Protein AF-A0A4S4K6H3-F1 (afdb_monomer)

pLDDT: mean 76.39, std 16.37, range [32.97, 92.5]

Radius o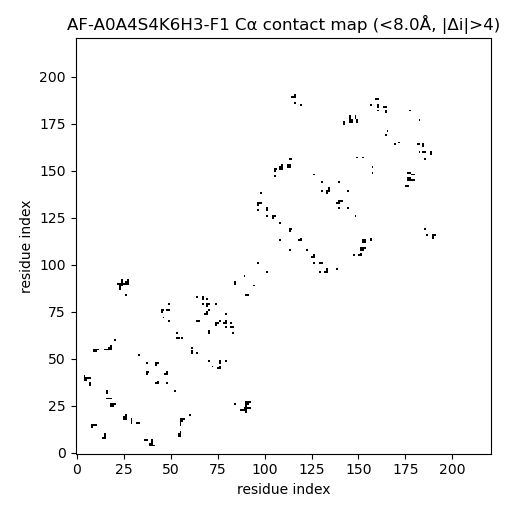f gyration: 32.52 Å; Cα contacts (8 Å, |Δi|>4): 165; chains: 1; bounding box: 94×36×117 Å

Mean predicted aligned error: 15.64 Å

Secondary structure (DSSP, 8-state):
-PPPPPPPPPTTSTTS----TTSTTHHHHHHHHHHHHHHHTT---HHHHHHHHHHHS-HHHHHHHHT-GGGSTT--HHHHHHHHHHH-TTTSS-----HHHHHHHHHHHHHH---SHHHHHHHHHHHHHHHHHHHHTTSS-HHHHHHHHHHS--HHHHHHHHHHHHHH-TT--TTSPPPTTGGGGHHHHHHHTTS----------------PPPPPP----

Structure (mmCIF, N/CA/C/O backbone):
data_AF-A0A4S4K6H3-F1
#
_entry.id   AF-A0A4S4K6H3-F1
#
loop_
_atom_site.group_PDB
_atom_site.id
_atom_site.type_symbol
_atom_site.label_atom_id
_atom_site.label_alt_id
_atom_site.label_comp_id
_atom_site.label_asym_id
_atom_site.label_entity_id
_atom_site.label_seq_id
_atom_site.pdbx_PDB_ins_code
_atom_site.Cartn_x
_atom_site.Cartn_y
_atom_site.Cartn_z
_atom_site.occupancy
_atom_site.B_iso_or_equiv
_atom_site.auth_seq_id
_atom_site.auth_comp_id
_atom_site.auth_asym_id
_atom_site.auth_atom_id
_atom_site.pdbx_PDB_model_num
ATOM 1 N N . MET A 1 1 ? 37.697 -11.130 1.445 1.00 38.50 1 MET A N 1
ATOM 2 C CA . MET A 1 1 ? 37.153 -11.798 0.244 1.00 38.50 1 MET A CA 1
ATOM 3 C C . MET A 1 1 ? 36.005 -10.937 -0.253 1.00 38.50 1 MET A C 1
ATOM 5 O O . MET A 1 1 ? 35.092 -10.697 0.525 1.00 38.50 1 MET A O 1
ATOM 9 N N . ALA A 1 2 ? 36.097 -10.364 -1.455 1.00 44.88 2 ALA A N 1
ATOM 10 C CA . ALA A 1 2 ? 34.994 -9.592 -2.023 1.00 44.88 2 ALA A CA 1
ATOM 11 C C . ALA A 1 2 ? 33.881 -10.574 -2.413 1.00 44.88 2 ALA A C 1
ATOM 13 O O . ALA A 1 2 ? 34.136 -11.493 -3.190 1.00 44.88 2 ALA A O 1
ATOM 14 N N . ASN A 1 3 ? 32.683 -10.426 -1.841 1.00 53.19 3 ASN A N 1
ATOM 15 C CA . ASN A 1 3 ? 31.523 -11.164 -2.335 1.00 53.19 3 ASN A CA 1
ATOM 16 C C . ASN A 1 3 ? 31.289 -10.733 -3.790 1.00 53.19 3 ASN A C 1
ATOM 18 O O . ASN A 1 3 ? 31.225 -9.524 -4.034 1.00 53.19 3 ASN A O 1
ATOM 22 N N . PRO A 1 4 ? 31.186 -11.667 -4.752 1.00 60.06 4 PRO A N 1
ATOM 23 C CA . PRO A 1 4 ? 30.857 -11.306 -6.121 1.00 60.06 4 PRO A CA 1
ATOM 24 C C . PRO A 1 4 ? 29.513 -10.577 -6.119 1.00 60.06 4 PRO A C 1
ATOM 26 O O . PRO A 1 4 ? 28.556 -11.023 -5.480 1.00 60.06 4 PRO A O 1
ATOM 29 N N . THR A 1 5 ? 29.453 -9.431 -6.795 1.00 64.38 5 THR A N 1
ATOM 30 C CA . THR A 1 5 ? 28.199 -8.702 -6.990 1.00 64.38 5 THR A CA 1
ATOM 31 C C . THR A 1 5 ? 27.195 -9.637 -7.661 1.00 64.38 5 THR A C 1
ATOM 33 O O . THR A 1 5 ? 27.518 -10.210 -8.705 1.00 64.38 5 THR A O 1
ATOM 36 N N . PRO A 1 6 ? 26.009 -9.845 -7.070 1.00 76.56 6 PRO A N 1
ATOM 37 C CA . PRO A 1 6 ? 25.009 -10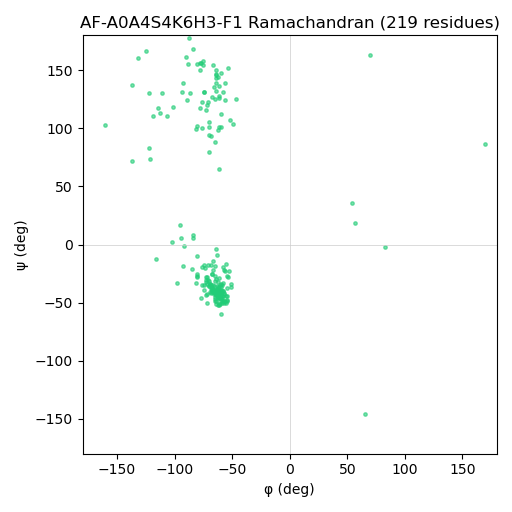.732 -7.644 1.00 76.56 6 PRO A CA 1
ATOM 38 C C . PRO A 1 6 ? 24.536 -10.177 -8.990 1.00 76.56 6 PRO A C 1
ATOM 40 O O . PRO A 1 6 ? 24.326 -8.973 -9.130 1.00 76.56 6 PRO A O 1
ATOM 43 N N . ASN A 1 7 ? 24.358 -11.056 -9.975 1.00 82.81 7 ASN A N 1
ATOM 44 C CA . ASN A 1 7 ? 23.829 -10.688 -11.288 1.00 82.81 7 ASN A CA 1
ATOM 45 C C . ASN A 1 7 ? 22.306 -10.508 -11.234 1.00 82.81 7 ASN A C 1
ATOM 47 O O . ASN A 1 7 ? 21.634 -11.070 -10.364 1.00 82.81 7 ASN A O 1
ATOM 51 N N . MET A 1 8 ? 21.771 -9.728 -12.175 1.00 88.00 8 MET A N 1
ATOM 52 C CA . MET A 1 8 ? 20.324 -9.596 -12.351 1.00 88.00 8 MET A CA 1
ATOM 53 C C . MET A 1 8 ? 19.715 -10.960 -12.700 1.00 88.00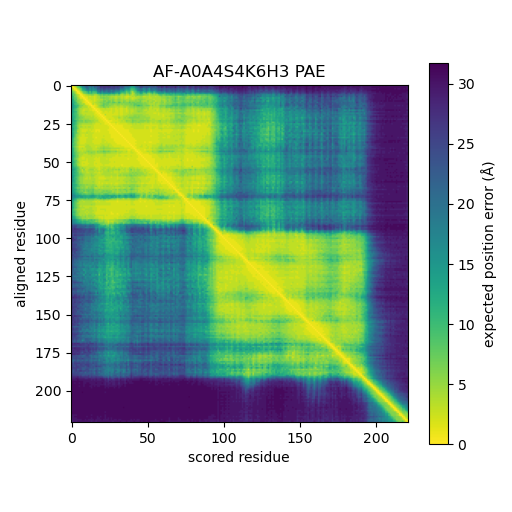 8 MET A C 1
ATOM 55 O O . MET A 1 8 ? 20.301 -11.677 -13.519 1.00 88.00 8 MET A O 1
ATOM 59 N N . PRO A 1 9 ? 18.572 -11.324 -12.096 1.00 86.00 9 PRO A N 1
ATOM 60 C CA . PRO A 1 9 ? 17.902 -12.575 -12.412 1.00 86.00 9 PRO A CA 1
ATOM 61 C C . PRO A 1 9 ? 17.436 -12.576 -13.870 1.00 86.00 9 PRO A C 1
ATOM 63 O O . PRO A 1 9 ? 17.070 -11.535 -14.418 1.00 86.00 9 PRO A O 1
ATOM 66 N N . MET A 1 10 ? 17.459 -13.742 -14.510 1.00 82.81 10 MET A N 1
ATOM 67 C CA . MET A 1 10 ? 16.874 -13.908 -15.841 1.00 82.81 10 MET A CA 1
ATOM 68 C C . MET A 1 10 ? 15.356 -14.086 -15.758 1.00 82.81 10 MET A C 1
ATOM 70 O O . MET A 1 10 ? 14.824 -14.587 -14.767 1.00 82.81 10 MET A O 1
ATOM 74 N N . ARG A 1 11 ? 14.658 -13.740 -16.846 1.00 80.31 11 ARG A N 1
ATOM 75 C CA . ARG A 1 11 ? 13.215 -13.964 -17.001 1.00 80.31 11 ARG A CA 1
ATOM 76 C C . ARG A 1 11 ? 12.835 -15.392 -16.590 1.00 80.31 11 ARG A C 1
ATOM 78 O O . ARG A 1 11 ? 13.345 -16.357 -17.155 1.00 80.31 11 ARG A O 1
ATOM 85 N N . GLY A 1 12 ? 11.886 -15.515 -15.664 1.00 76.31 12 GLY A N 1
ATOM 86 C CA . GLY A 1 12 ? 11.359 -16.804 -15.204 1.00 76.31 12 GLY A CA 1
ATOM 87 C C . GLY A 1 12 ? 12.195 -17.493 -14.122 1.00 76.31 12 GLY A C 1
ATOM 88 O O . GLY A 1 12 ? 11.782 -18.536 -13.614 1.00 76.31 12 GLY A O 1
ATOM 89 N N . GLU A 1 13 ? 13.334 -16.924 -13.720 1.00 84.81 13 GLU A N 1
ATOM 90 C CA . GLU A 1 13 ? 14.025 -17.374 -12.516 1.00 84.81 13 GLU A CA 1
ATOM 91 C C . GLU A 1 13 ? 13.198 -17.061 -11.267 1.00 84.81 13 GLU A C 1
ATOM 93 O O . GLU A 1 13 ? 12.428 -16.105 -11.217 1.00 84.81 13 GLU A O 1
ATOM 98 N N . ARG A 1 14 ? 13.409 -17.841 -10.203 1.00 80.50 14 ARG A N 1
ATOM 99 C CA . ARG A 1 14 ? 12.670 -17.716 -8.936 1.00 80.50 14 ARG A CA 1
ATOM 100 C C . ARG A 1 14 ? 12.691 -16.303 -8.333 1.00 80.50 14 ARG A C 1
ATOM 102 O O . ARG A 1 14 ? 11.779 -15.951 -7.595 1.00 80.50 14 ARG A O 1
ATOM 109 N N . ASN A 1 15 ? 13.739 -15.534 -8.617 1.00 80.56 15 ASN A N 1
ATOM 110 C CA . ASN A 1 15 ? 13.946 -14.195 -8.071 1.00 80.56 15 ASN A CA 1
ATOM 111 C C . ASN A 1 15 ? 13.607 -13.078 -9.072 1.00 80.56 15 ASN A C 1
ATOM 113 O O . ASN A 1 15 ? 13.836 -11.913 -8.752 1.00 80.56 15 ASN A O 1
ATOM 117 N N . ALA A 1 16 ? 13.127 -13.418 -10.272 1.00 85.69 16 ALA A N 1
ATOM 118 C CA . ALA A 1 16 ? 12.707 -12.436 -11.260 1.00 85.69 16 ALA A CA 1
ATOM 119 C C . ALA A 1 16 ? 11.360 -11.821 -10.841 1.00 85.69 16 ALA A C 1
ATOM 121 O O . ALA A 1 16 ? 10.435 -12.566 -10.497 1.00 85.69 16 ALA A O 1
ATOM 122 N N . PRO A 1 17 ? 11.222 -10.486 -10.852 1.00 88.38 17 PRO A N 1
ATOM 123 C CA . PRO A 1 17 ? 9.956 -9.828 -10.564 1.00 88.38 17 PRO A CA 1
ATOM 124 C C . PRO A 1 17 ? 8.889 -10.216 -11.587 1.00 88.38 17 PRO A C 1
ATOM 126 O O . PRO A 1 17 ? 9.171 -10.379 -12.771 1.00 88.38 17 PRO A O 1
ATOM 129 N N . ILE A 1 18 ? 7.644 -10.340 -11.132 1.00 88.00 18 ILE A N 1
ATOM 130 C CA . ILE A 1 18 ? 6.513 -10.716 -11.985 1.00 88.00 18 ILE A CA 1
ATOM 131 C C . ILE A 1 18 ? 5.463 -9.616 -11.915 1.00 88.00 18 ILE A C 1
ATOM 133 O O . ILE A 1 18 ? 5.055 -9.198 -10.828 1.00 88.00 18 ILE A O 1
ATOM 137 N N . PHE A 1 19 ? 5.006 -9.184 -13.086 1.00 89.31 19 PHE A N 1
ATOM 138 C CA . PHE A 1 19 ? 3.879 -8.278 -13.230 1.00 89.31 19 PHE A CA 1
ATOM 139 C C . PHE A 1 19 ? 2.687 -9.003 -13.855 1.00 89.31 19 PHE A C 1
ATOM 141 O O . PHE A 1 19 ? 2.826 -9.651 -14.892 1.00 89.31 19 PHE A O 1
ATOM 148 N N . ASP A 1 20 ? 1.526 -8.863 -13.217 1.00 87.75 20 ASP A N 1
ATOM 149 C CA . ASP A 1 20 ? 0.250 -9.378 -13.701 1.00 87.75 20 ASP A CA 1
ATOM 150 C C . ASP A 1 20 ? -0.614 -8.207 -14.218 1.00 87.75 20 ASP A C 1
ATOM 152 O O . ASP A 1 20 ? -1.056 -7.380 -13.405 1.00 87.75 20 ASP A O 1
ATOM 156 N N . PRO A 1 21 ? -0.849 -8.105 -15.543 1.00 84.94 21 PRO A N 1
ATOM 157 C CA . PRO A 1 21 ? -1.622 -7.014 -16.129 1.00 84.94 21 PRO A CA 1
ATOM 158 C C . PRO A 1 21 ? -3.109 -7.049 -15.745 1.00 84.94 21 PRO A C 1
ATOM 160 O O . PRO A 1 21 ? -3.730 -5.985 -15.687 1.00 84.94 21 PRO A O 1
ATOM 163 N N . ASP A 1 22 ? -3.664 -8.221 -15.411 1.00 85.56 22 ASP A N 1
ATOM 164 C CA . ASP A 1 22 ? -5.058 -8.364 -14.962 1.00 85.56 22 ASP A CA 1
ATOM 165 C C . ASP A 1 22 ? -5.246 -7.860 -13.527 1.00 85.56 22 ASP A C 1
ATOM 167 O O . ASP A 1 22 ? -6.354 -7.534 -13.085 1.00 85.56 22 ASP A O 1
ATOM 171 N N . VAL A 1 23 ? -4.141 -7.722 -12.790 1.00 85.12 23 VAL A N 1
ATOM 172 C CA . VAL A 1 23 ? -4.117 -7.186 -11.433 1.00 85.12 23 VAL A CA 1
ATOM 173 C C . VAL A 1 23 ? -3.193 -5.959 -11.379 1.00 85.12 23 VAL A C 1
ATOM 175 O O . VAL A 1 23 ? -2.127 -6.018 -10.754 1.00 85.12 23 VAL A O 1
ATOM 178 N N . PRO A 1 24 ? -3.611 -4.797 -11.935 1.00 84.12 24 PRO A N 1
ATOM 179 C CA . PRO A 1 24 ? -2.764 -3.611 -12.093 1.00 84.12 24 PRO A CA 1
ATOM 180 C C . PRO A 1 24 ? -2.029 -3.163 -10.826 1.00 84.12 24 PRO A C 1
ATOM 182 O O . PRO A 1 24 ? -0.890 -2.716 -10.900 1.00 84.12 24 PRO A O 1
ATOM 185 N N . ARG A 1 25 ? -2.628 -3.332 -9.636 1.00 81.25 25 ARG A N 1
ATOM 186 C CA . ARG A 1 25 ? -2.006 -2.985 -8.338 1.00 81.25 25 ARG A CA 1
ATOM 187 C C . ARG A 1 25 ? -0.666 -3.693 -8.086 1.00 81.25 25 ARG A C 1
ATOM 189 O O . ARG A 1 25 ? 0.118 -3.241 -7.258 1.00 81.25 25 ARG A O 1
ATOM 196 N N . THR A 1 26 ? -0.416 -4.823 -8.753 1.00 86.06 26 THR A N 1
ATOM 197 C CA . THR A 1 26 ? 0.845 -5.572 -8.638 1.00 86.06 26 THR A CA 1
ATOM 198 C C . THR A 1 26 ? 2.016 -4.847 -9.301 1.00 86.06 26 THR A C 1
ATOM 200 O O . THR A 1 26 ? 3.159 -5.110 -8.936 1.00 86.06 26 THR A O 1
ATOM 203 N N . LEU A 1 27 ? 1.745 -3.876 -10.183 1.00 88.69 27 LEU A N 1
ATOM 204 C CA . LEU A 1 27 ? 2.756 -3.075 -10.873 1.00 88.69 27 LEU A CA 1
ATOM 205 C C . LEU A 1 27 ? 3.654 -2.297 -9.905 1.00 88.69 27 LEU A C 1
ATOM 207 O O . LEU A 1 27 ? 4.851 -2.184 -10.152 1.00 88.69 27 LEU A O 1
ATOM 211 N N . SER A 1 28 ? 3.111 -1.792 -8.788 1.00 84.94 28 SER A N 1
ATOM 212 C CA . SER A 1 28 ? 3.943 -1.130 -7.771 1.00 84.94 28 SER A CA 1
ATOM 213 C C . SER A 1 28 ? 4.966 -2.084 -7.191 1.00 84.94 28 SER A C 1
ATOM 215 O O . SER A 1 28 ? 6.149 -1.767 -7.194 1.00 84.94 28 SER A O 1
ATOM 217 N N . ARG A 1 29 ? 4.518 -3.270 -6.767 1.00 84.56 29 ARG A N 1
ATOM 218 C CA . ARG A 1 29 ? 5.407 -4.282 -6.197 1.00 84.56 29 ARG A CA 1
ATOM 219 C C . ARG A 1 29 ? 6.463 -4.721 -7.208 1.00 84.56 29 ARG A C 1
ATOM 221 O O . ARG A 1 29 ? 7.629 -4.784 -6.863 1.00 84.56 29 ARG A O 1
ATOM 228 N N . TYR A 1 30 ? 6.065 -4.924 -8.461 1.00 90.12 30 TYR A N 1
ATOM 229 C CA . TYR A 1 30 ? 6.985 -5.244 -9.550 1.00 90.12 30 TYR A CA 1
ATOM 230 C C . TYR A 1 30 ? 8.120 -4.215 -9.697 1.00 90.12 30 TYR A C 1
ATOM 232 O O . TYR A 1 30 ? 9.291 -4.587 -9.769 1.00 90.12 30 TYR A O 1
ATOM 240 N N . PHE A 1 31 ? 7.796 -2.916 -9.707 1.00 89.94 31 PHE A N 1
ATOM 241 C CA . PHE A 1 31 ? 8.818 -1.870 -9.782 1.00 89.94 31 PHE A CA 1
ATOM 242 C C . PHE A 1 31 ? 9.652 -1.753 -8.501 1.00 89.94 31 PHE A C 1
ATOM 244 O O . PHE A 1 31 ? 10.844 -1.475 -8.604 1.00 89.94 31 PHE A O 1
ATOM 251 N N . ASP A 1 32 ? 9.061 -1.959 -7.323 1.00 86.06 32 ASP A N 1
ATOM 252 C CA . ASP A 1 32 ? 9.788 -1.928 -6.049 1.00 86.06 32 ASP A CA 1
ATOM 253 C C . ASP A 1 32 ? 10.820 -3.071 -5.981 1.00 86.06 32 ASP A C 1
ATOM 255 O O . ASP A 1 32 ? 11.992 -2.820 -5.689 1.00 86.06 32 ASP A O 1
ATOM 259 N N . ASP A 1 33 ? 10.423 -4.287 -6.374 1.00 86.12 33 ASP A N 1
ATOM 260 C CA . ASP A 1 33 ? 11.305 -5.456 -6.467 1.00 86.12 33 ASP A CA 1
ATOM 261 C C . ASP A 1 33 ? 12.458 -5.197 -7.461 1.00 86.12 33 ASP A C 1
ATOM 263 O O . ASP A 1 33 ? 13.623 -5.481 -7.173 1.00 86.12 33 ASP A O 1
ATOM 267 N N . LEU A 1 34 ? 12.170 -4.589 -8.620 1.00 90.00 34 LEU A N 1
ATOM 268 C CA . LEU A 1 34 ? 13.197 -4.202 -9.596 1.00 90.00 34 LEU A CA 1
ATOM 269 C C . LEU A 1 34 ? 14.172 -3.150 -9.061 1.00 90.00 34 LEU A C 1
ATOM 271 O O . LEU A 1 34 ? 15.369 -3.241 -9.326 1.00 90.00 34 LEU A O 1
ATOM 275 N N . ILE A 1 35 ? 13.695 -2.149 -8.319 1.00 88.94 35 ILE A N 1
ATOM 276 C CA . ILE A 1 35 ? 14.552 -1.110 -7.730 1.00 88.94 35 ILE A CA 1
ATOM 277 C C . ILE A 1 35 ? 15.496 -1.720 -6.686 1.00 88.94 35 ILE A C 1
ATOM 279 O O . ILE A 1 35 ? 16.683 -1.371 -6.646 1.00 88.94 35 ILE A O 1
ATOM 283 N N . GLU A 1 36 ? 15.006 -2.662 -5.876 1.00 84.19 36 GLU A N 1
ATOM 284 C CA . GLU A 1 36 ? 15.844 -3.416 -4.942 1.00 84.19 36 GLU A CA 1
ATOM 285 C C . GLU A 1 36 ? 16.903 -4.241 -5.690 1.00 84.19 36 GLU A C 1
ATOM 287 O O . GLU A 1 36 ? 18.086 -4.194 -5.342 1.00 84.19 36 GLU A O 1
ATOM 292 N N . LEU A 1 37 ? 16.516 -4.925 -6.773 1.00 89.00 37 LEU A N 1
ATOM 293 C CA . LEU A 1 37 ? 17.443 -5.670 -7.628 1.00 89.00 37 LEU A CA 1
ATOM 294 C C . LEU A 1 37 ? 18.496 -4.769 -8.274 1.00 89.00 37 LEU A C 1
ATOM 296 O O . LEU A 1 37 ? 19.681 -5.090 -8.215 1.00 89.00 37 LEU A O 1
ATOM 300 N N . PHE A 1 38 ? 18.111 -3.614 -8.818 1.00 90.50 38 PHE A N 1
ATOM 301 C CA . PHE A 1 38 ? 19.059 -2.649 -9.378 1.00 90.50 38 PHE A CA 1
ATOM 302 C C . PHE A 1 38 ? 20.060 -2.170 -8.333 1.00 90.50 38 PHE A C 1
ATOM 304 O O . PHE A 1 38 ? 21.247 -2.054 -8.630 1.00 90.50 38 PHE A O 1
ATOM 311 N N . THR A 1 39 ? 19.601 -1.943 -7.103 1.00 87.94 39 THR A N 1
ATOM 312 C CA . THR A 1 39 ? 20.469 -1.552 -5.988 1.00 87.94 39 THR A CA 1
ATOM 313 C C . THR A 1 39 ? 21.446 -2.674 -5.641 1.00 87.94 39 THR A C 1
ATOM 315 O O . THR A 1 39 ? 22.648 -2.443 -5.527 1.00 87.94 39 THR A O 1
ATOM 318 N N . ARG A 1 40 ? 20.950 -3.911 -5.531 1.00 86.31 40 ARG A N 1
ATOM 319 C CA . ARG A 1 40 ? 21.744 -5.091 -5.168 1.00 86.31 40 ARG A CA 1
ATOM 320 C C . ARG A 1 40 ? 22.769 -5.481 -6.238 1.00 86.31 40 ARG A C 1
ATOM 322 O O . ARG A 1 40 ? 23.866 -5.918 -5.903 1.00 86.31 40 ARG A O 1
ATOM 329 N N . CYS A 1 41 ? 22.410 -5.317 -7.508 1.00 88.56 41 CYS A N 1
ATOM 330 C CA . CYS A 1 41 ? 23.230 -5.648 -8.674 1.00 88.56 41 CYS A CA 1
ATOM 331 C C . CYS A 1 41 ? 24.030 -4.442 -9.206 1.00 88.56 41 CYS A C 1
ATOM 333 O O . CYS A 1 41 ? 24.665 -4.551 -10.251 1.00 88.56 41 CYS A O 1
ATOM 335 N N . ALA A 1 42 ? 23.991 -3.297 -8.511 1.00 90.12 42 ALA A N 1
ATOM 336 C CA . ALA A 1 42 ? 24.660 -2.050 -8.894 1.00 90.12 42 ALA A CA 1
ATOM 337 C C . ALA A 1 42 ? 24.325 -1.553 -10.322 1.00 90.12 42 ALA A C 1
ATOM 339 O O . ALA A 1 42 ? 25.165 -0.973 -11.011 1.00 90.12 42 ALA A O 1
ATOM 340 N N . VAL A 1 43 ? 23.078 -1.743 -10.768 1.00 89.69 43 VAL A N 1
ATOM 341 C CA . VAL A 1 43 ? 22.587 -1.257 -12.067 1.00 89.69 43 VAL A CA 1
ATOM 342 C C . VAL A 1 43 ? 22.230 0.224 -11.951 1.00 89.69 43 VAL A C 1
ATOM 344 O O . VAL A 1 43 ? 21.175 0.598 -11.436 1.00 89.69 43 VAL A O 1
ATOM 347 N N . VAL A 1 44 ? 23.110 1.093 -12.448 1.00 88.62 44 VAL A N 1
ATOM 348 C CA . VAL A 1 44 ? 22.932 2.555 -12.362 1.00 88.62 44 VAL A CA 1
ATOM 349 C C . VAL A 1 44 ? 22.340 3.141 -13.647 1.00 88.62 44 VAL A C 1
ATOM 351 O O . VAL A 1 44 ? 21.555 4.084 -13.584 1.00 88.62 44 VAL A O 1
ATOM 354 N N . ASN A 1 45 ? 22.671 2.566 -14.805 1.00 91.12 45 ASN A N 1
ATOM 355 C CA . ASN A 1 45 ? 22.316 3.105 -16.116 1.00 91.12 45 ASN A CA 1
ATOM 356 C C . ASN A 1 45 ? 20.812 2.976 -16.413 1.00 91.12 45 ASN A C 1
ATOM 358 O O . ASN A 1 45 ? 20.275 1.872 -16.478 1.00 91.12 45 ASN A O 1
ATOM 362 N N . ASP A 1 46 ? 20.144 4.096 -16.695 1.00 90.62 46 ASP A N 1
ATOM 363 C CA . ASP A 1 46 ? 18.715 4.127 -17.027 1.00 90.62 46 ASP A CA 1
ATOM 364 C C . ASP A 1 46 ? 18.356 3.276 -18.248 1.00 90.62 46 ASP A C 1
ATOM 366 O O . ASP A 1 46 ? 17.295 2.651 -18.279 1.00 90.62 46 ASP A O 1
ATOM 370 N N . LYS A 1 47 ? 19.245 3.197 -19.245 1.00 90.12 47 LYS A N 1
ATOM 371 C CA . LYS A 1 47 ? 19.037 2.335 -20.416 1.00 90.12 47 LYS A CA 1
ATOM 372 C C . LYS A 1 47 ? 18.993 0.859 -20.018 1.00 90.12 47 LYS A C 1
ATOM 374 O O . LYS A 1 47 ? 18.186 0.104 -20.557 1.00 90.12 47 LYS A O 1
ATOM 379 N N . GLU A 1 48 ? 19.845 0.451 -19.082 1.00 90.50 48 GLU A N 1
ATOM 380 C CA . GLU A 1 48 ? 19.876 -0.924 -18.577 1.00 90.50 48 GLU A CA 1
ATOM 381 C C . GLU A 1 48 ? 18.678 -1.212 -17.681 1.00 90.50 48 GLU A C 1
ATOM 383 O O . GLU A 1 48 ? 18.017 -2.226 -17.882 1.00 90.50 48 GLU A O 1
ATOM 388 N N . LYS A 1 49 ? 18.322 -0.292 -16.776 1.00 92.12 49 LYS A N 1
ATOM 389 C CA . LYS A 1 49 ? 17.116 -0.421 -15.944 1.00 92.12 49 LYS A CA 1
ATOM 390 C C . LYS A 1 49 ? 15.867 -0.631 -16.798 1.00 92.12 49 LYS A C 1
ATOM 392 O O . LYS A 1 49 ? 15.123 -1.581 -16.583 1.00 92.12 49 LYS A O 1
ATOM 397 N N . LYS A 1 50 ? 15.676 0.201 -17.830 1.00 92.50 50 LYS A N 1
ATOM 398 C CA . LYS A 1 50 ? 14.570 0.050 -18.790 1.00 92.50 50 LYS A CA 1
ATOM 399 C C . LYS A 1 50 ? 14.622 -1.284 -19.521 1.00 92.50 50 LYS A C 1
ATOM 401 O O . LYS A 1 50 ? 13.586 -1.903 -19.716 1.00 92.50 50 LYS A O 1
ATOM 406 N N . ARG A 1 51 ? 15.811 -1.746 -19.917 1.00 90.62 51 ARG A N 1
ATOM 407 C CA . ARG A 1 51 ? 15.967 -3.052 -20.566 1.00 90.62 51 ARG A CA 1
ATOM 408 C C . ARG A 1 51 ? 15.504 -4.187 -19.651 1.00 90.62 51 ARG A C 1
ATOM 410 O O . ARG A 1 51 ? 14.763 -5.041 -20.123 1.00 90.62 51 ARG A O 1
ATOM 417 N N . TYR A 1 52 ? 15.897 -4.185 -18.379 1.00 90.50 52 TYR A N 1
ATOM 418 C CA . TYR A 1 52 ? 15.477 -5.213 -17.421 1.00 90.50 52 TYR A CA 1
ATOM 419 C C . TYR A 1 52 ? 13.966 -5.203 -17.179 1.00 90.50 52 TYR A C 1
ATOM 421 O O . TYR A 1 52 ? 13.348 -6.258 -17.241 1.00 90.50 52 TYR A O 1
ATOM 429 N N . VAL A 1 53 ? 13.348 -4.020 -17.072 1.00 91.31 53 VAL A N 1
ATOM 430 C CA . VAL A 1 53 ? 11.880 -3.904 -16.991 1.00 91.31 53 VAL A CA 1
ATOM 431 C C . VAL A 1 53 ? 11.178 -4.612 -18.158 1.00 91.31 53 VAL A C 1
ATOM 433 O O . VAL A 1 53 ? 10.122 -5.203 -17.974 1.00 91.31 53 VAL A O 1
ATOM 436 N N . MET A 1 54 ? 11.743 -4.561 -19.365 1.00 89.88 54 MET A N 1
ATOM 437 C CA . MET A 1 54 ? 11.154 -5.207 -20.546 1.00 89.88 54 MET A CA 1
ATOM 438 C C . MET A 1 54 ? 11.449 -6.713 -20.599 1.00 89.88 54 MET A C 1
ATOM 440 O O . MET A 1 54 ? 10.695 -7.476 -21.199 1.00 89.88 54 MET A O 1
ATOM 444 N N . ILE A 1 55 ? 12.557 -7.153 -19.993 1.00 87.12 55 ILE A N 1
ATOM 445 C CA . ILE A 1 55 ? 12.939 -8.568 -19.928 1.00 87.12 55 ILE A CA 1
ATOM 446 C C . ILE A 1 55 ? 12.045 -9.334 -18.955 1.00 87.12 55 ILE A C 1
ATOM 448 O O . ILE A 1 55 ? 11.804 -10.505 -19.212 1.00 87.12 55 ILE A O 1
ATOM 452 N N . ASP A 1 56 ? 11.523 -8.709 -17.905 1.00 83.75 56 ASP A N 1
ATOM 453 C CA . ASP A 1 56 ? 10.781 -9.443 -16.872 1.00 83.75 56 ASP A CA 1
ATOM 454 C C . ASP A 1 56 ? 9.261 -9.498 -17.117 1.00 83.75 56 ASP A C 1
ATOM 456 O O . ASP A 1 56 ? 8.585 -10.397 -16.619 1.00 83.75 56 ASP A O 1
ATOM 460 N N . VAL A 1 57 ? 8.706 -8.618 -17.959 1.00 87.19 57 VAL A N 1
ATOM 461 C CA . VAL A 1 57 ? 7.267 -8.627 -18.301 1.00 87.19 57 VAL A CA 1
ATOM 462 C C . VAL A 1 57 ? 6.916 -9.513 -19.492 1.00 87.19 57 VAL A C 1
ATOM 464 O O . VAL A 1 57 ? 7.742 -9.750 -20.375 1.00 87.19 57 VAL A O 1
ATOM 467 N N . LEU A 1 58 ? 5.664 -9.980 -19.552 1.00 85.62 58 LEU A N 1
ATOM 468 C CA . LEU A 1 58 ? 5.102 -10.722 -20.689 1.00 85.62 58 LEU A CA 1
ATOM 469 C C . LEU A 1 58 ? 5.274 -9.966 -22.017 1.00 85.62 58 LEU A C 1
ATOM 471 O O . LEU A 1 58 ? 5.313 -8.738 -22.035 1.00 85.62 58 LEU A O 1
ATOM 475 N N . ILE A 1 59 ? 5.361 -10.709 -23.125 1.00 86.06 59 ILE A N 1
ATOM 476 C CA . ILE A 1 59 ? 5.658 -10.145 -24.451 1.00 86.06 59 ILE A CA 1
ATOM 477 C C . ILE A 1 59 ? 4.637 -9.083 -24.877 1.00 86.06 59 ILE A C 1
ATOM 479 O O . ILE A 1 59 ? 5.038 -7.990 -25.261 1.00 86.06 59 ILE A O 1
ATOM 483 N N . ASP A 1 60 ? 3.344 -9.338 -24.672 1.00 86.25 60 ASP A N 1
ATOM 484 C CA . ASP A 1 60 ? 2.279 -8.393 -25.029 1.00 86.25 60 ASP A CA 1
ATOM 485 C C . ASP A 1 60 ? 2.380 -7.085 -24.225 1.00 86.25 60 ASP A C 1
ATOM 487 O O . ASP A 1 60 ? 2.146 -5.994 -24.744 1.00 86.25 60 ASP A O 1
ATOM 491 N N . VAL A 1 61 ? 2.788 -7.179 -22.955 1.00 88.19 61 VAL A N 1
ATOM 492 C CA . VAL A 1 61 ? 3.009 -6.016 -22.081 1.00 88.19 61 VAL A CA 1
ATOM 493 C C . VAL A 1 61 ? 4.266 -5.253 -22.504 1.00 88.19 61 VAL A C 1
ATOM 495 O O . VAL A 1 61 ? 4.249 -4.023 -22.571 1.00 88.19 61 VAL A O 1
ATOM 498 N N . ALA A 1 62 ? 5.350 -5.966 -22.828 1.00 88.94 62 ALA A N 1
ATOM 499 C CA . ALA A 1 62 ? 6.575 -5.359 -23.342 1.00 88.94 62 ALA A CA 1
ATOM 500 C C . ALA A 1 62 ? 6.309 -4.599 -24.650 1.00 88.94 62 ALA A C 1
ATOM 502 O O . ALA A 1 62 ? 6.814 -3.491 -24.832 1.00 88.94 62 ALA A O 1
ATOM 503 N N . ASP A 1 63 ? 5.486 -5.153 -25.539 1.00 88.50 63 ASP A N 1
ATOM 504 C CA . ASP A 1 63 ? 5.117 -4.508 -26.797 1.00 88.50 63 ASP A CA 1
ATOM 505 C C . ASP A 1 63 ? 4.309 -3.233 -26.570 1.00 88.50 63 ASP A C 1
ATOM 507 O O . ASP A 1 63 ? 4.618 -2.206 -27.172 1.00 88.50 63 ASP A O 1
ATOM 511 N N . GLN A 1 64 ? 3.361 -3.231 -25.630 1.00 88.12 64 GLN A N 1
ATOM 512 C CA . GLN A 1 64 ? 2.655 -2.005 -25.242 1.00 88.12 64 GLN A CA 1
ATOM 513 C C . GLN A 1 64 ? 3.620 -0.929 -24.728 1.00 88.12 64 GLN A C 1
ATOM 515 O O . GLN A 1 64 ? 3.532 0.238 -25.116 1.00 88.12 64 GLN A O 1
ATOM 520 N N . TRP A 1 65 ? 4.580 -1.309 -23.883 1.00 91.69 65 TRP A N 1
ATOM 521 C CA . TRP A 1 65 ? 5.546 -0.370 -23.308 1.00 91.69 65 TRP A CA 1
ATOM 522 C C . TRP A 1 65 ? 6.600 0.098 -24.315 1.00 91.69 65 TRP A C 1
ATOM 524 O O . TRP A 1 65 ? 7.197 1.159 -24.125 1.00 91.69 65 TRP A O 1
ATOM 534 N N . ASN A 1 66 ? 6.817 -0.640 -25.408 1.00 88.38 66 ASN A N 1
ATOM 535 C CA . ASN A 1 66 ? 7.745 -0.253 -26.472 1.00 88.38 66 ASN A CA 1
ATOM 536 C C . ASN A 1 66 ? 7.299 1.016 -27.209 1.00 88.38 66 ASN A C 1
ATOM 538 O O . ASN A 1 66 ? 8.162 1.744 -27.703 1.00 88.38 66 ASN A O 1
ATOM 542 N N . TYR A 1 67 ? 5.993 1.296 -27.252 1.00 87.31 67 TYR A N 1
ATOM 543 C CA . TYR A 1 67 ? 5.435 2.495 -27.885 1.00 87.31 67 TYR A CA 1
ATOM 544 C C . TYR A 1 67 ? 5.527 3.756 -27.015 1.00 87.31 67 TYR A C 1
ATOM 546 O O . TYR A 1 67 ? 5.280 4.856 -27.510 1.00 87.31 67 TYR A O 1
ATOM 554 N N . LEU A 1 68 ? 5.898 3.632 -25.735 1.00 88.75 68 LEU A N 1
ATOM 555 C CA . LEU A 1 68 ? 6.081 4.788 -24.860 1.00 88.75 68 LEU A CA 1
ATOM 556 C C . LEU A 1 68 ? 7.287 5.613 -25.314 1.00 88.75 68 LEU A C 1
ATOM 558 O O . LEU A 1 68 ? 8.406 5.109 -25.433 1.00 88.75 68 LEU A O 1
ATOM 562 N N . ARG A 1 69 ? 7.080 6.916 -25.516 1.00 86.44 69 ARG A N 1
ATOM 563 C CA . ARG A 1 69 ? 8.139 7.840 -25.948 1.00 86.44 69 ARG A CA 1
ATOM 564 C C . ARG A 1 69 ? 9.283 7.888 -24.935 1.00 86.44 69 ARG A C 1
ATOM 566 O O . ARG A 1 69 ? 10.448 7.975 -25.311 1.00 86.44 69 ARG A O 1
ATOM 573 N N . GLU A 1 70 ? 8.944 7.776 -23.658 1.00 87.69 70 GLU A N 1
ATOM 574 C CA . GLU A 1 70 ? 9.840 7.824 -22.507 1.00 87.69 70 GLU A CA 1
ATOM 575 C C . GLU A 1 70 ? 10.762 6.603 -22.441 1.00 87.69 70 GLU A C 1
ATOM 577 O O . GLU A 1 70 ? 11.790 6.646 -21.767 1.00 87.69 70 GLU A O 1
ATOM 582 N N . LYS A 1 71 ? 10.443 5.512 -23.152 1.00 84.94 71 LYS A N 1
ATOM 583 C CA . LYS A 1 71 ? 11.340 4.357 -23.289 1.00 84.94 71 LYS A CA 1
ATOM 584 C C . LYS A 1 71 ? 12.570 4.702 -24.130 1.00 84.94 71 LYS A C 1
ATOM 586 O O . LYS A 1 71 ? 13.656 4.188 -23.854 1.00 84.94 71 LYS A O 1
ATOM 591 N N . ALA A 1 72 ? 12.423 5.561 -25.138 1.00 81.12 72 ALA A N 1
ATOM 592 C CA . ALA A 1 72 ? 13.540 6.031 -25.949 1.00 81.12 72 ALA A CA 1
ATOM 593 C C . ALA A 1 72 ? 14.397 7.064 -25.190 1.00 81.12 72 ALA A C 1
ATOM 595 O O . ALA A 1 72 ? 13.934 7.760 -24.285 1.00 81.12 72 ALA A O 1
ATOM 596 N N . ALA A 1 73 ? 15.674 7.172 -25.564 1.00 76.31 73 ALA A N 1
ATOM 597 C CA . ALA A 1 73 ? 16.521 8.265 -25.092 1.00 76.31 73 ALA A CA 1
ATOM 598 C C . ALA A 1 73 ? 15.966 9.609 -25.616 1.00 76.31 73 ALA A C 1
ATOM 600 O O . ALA A 1 73 ? 15.487 9.646 -26.752 1.00 76.31 73 ALA A O 1
ATOM 601 N N . PRO A 1 74 ? 16.015 10.707 -24.838 1.00 80.00 74 PRO A N 1
ATOM 602 C CA . PRO A 1 74 ? 16.775 10.913 -23.599 1.00 80.00 74 PRO A CA 1
ATOM 603 C C . PRO A 1 74 ? 15.997 10.659 -22.289 1.00 80.00 74 PRO A C 1
ATOM 605 O O . PRO A 1 74 ? 16.440 11.116 -21.240 1.00 80.00 74 PRO A O 1
ATOM 608 N N . GLY A 1 75 ? 14.845 9.975 -22.311 1.00 81.69 75 GLY A N 1
ATOM 609 C CA . GLY A 1 75 ? 14.030 9.794 -21.100 1.00 81.69 75 GLY A CA 1
ATOM 610 C C . GLY A 1 75 ? 14.775 9.057 -19.980 1.00 81.69 75 GLY A C 1
ATOM 611 O O . GLY A 1 75 ? 15.564 8.147 -20.257 1.00 81.69 75 GLY A O 1
ATOM 612 N N . THR A 1 76 ? 14.476 9.378 -18.720 1.00 91.94 76 THR A N 1
ATOM 613 C CA . THR A 1 76 ? 15.031 8.673 -17.547 1.00 91.94 76 THR A CA 1
ATOM 614 C C . THR A 1 76 ? 14.235 7.408 -17.220 1.00 91.94 76 THR A C 1
ATOM 616 O O . THR A 1 76 ? 13.156 7.177 -17.781 1.00 91.94 76 THR A O 1
ATOM 619 N N . PHE A 1 77 ? 14.756 6.548 -16.340 1.00 90.06 77 PHE A N 1
ATOM 620 C CA . PHE A 1 77 ? 13.990 5.409 -15.816 1.00 90.06 77 PHE A CA 1
ATOM 621 C C . PHE A 1 77 ? 12.717 5.864 -15.089 1.00 90.06 77 PHE A C 1
ATOM 623 O O . PHE A 1 77 ? 11.664 5.259 -15.275 1.00 90.06 77 PHE A O 1
ATOM 630 N N . GLU A 1 78 ? 12.788 6.957 -14.326 1.00 88.12 78 GLU A N 1
ATOM 631 C CA . GLU A 1 78 ? 11.639 7.493 -13.588 1.00 88.12 78 GLU A CA 1
ATOM 632 C C . GLU A 1 78 ? 10.546 8.040 -14.514 1.00 88.12 78 GLU A C 1
ATOM 634 O O . GLU A 1 78 ? 9.361 7.827 -14.256 1.00 88.12 78 GLU A O 1
ATOM 639 N N . ASP A 1 79 ? 10.910 8.686 -15.625 1.00 89.56 79 ASP A N 1
ATOM 640 C CA . ASP A 1 79 ? 9.924 9.155 -16.611 1.00 89.56 79 ASP A 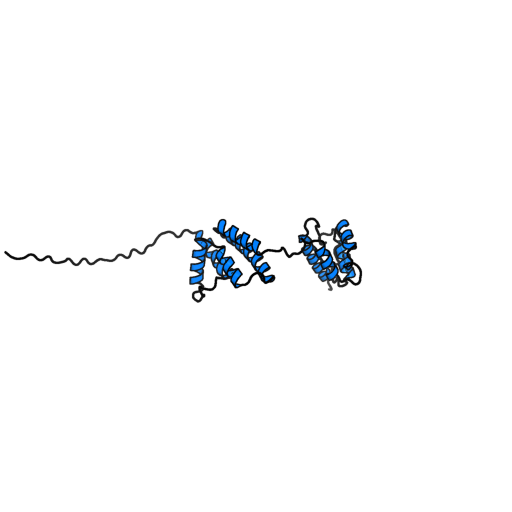CA 1
ATOM 641 C C . ASP A 1 79 ? 9.208 7.979 -17.278 1.00 89.56 79 ASP A C 1
ATOM 643 O O . ASP A 1 79 ? 7.983 7.974 -17.402 1.00 89.56 79 ASP A O 1
ATOM 647 N N . PHE A 1 80 ? 9.965 6.937 -17.636 1.00 91.19 80 PHE A N 1
ATOM 648 C CA . PHE A 1 80 ? 9.403 5.702 -18.176 1.00 91.19 80 PHE A CA 1
ATOM 649 C C . PHE A 1 80 ? 8.479 5.013 -17.167 1.00 91.19 80 PHE A C 1
ATOM 651 O O . PHE A 1 80 ? 7.357 4.653 -17.517 1.00 91.19 80 PHE A O 1
ATOM 658 N N . ARG A 1 81 ? 8.898 4.898 -15.900 1.00 90.62 81 ARG A N 1
ATOM 659 C CA . ARG A 1 81 ? 8.070 4.362 -14.813 1.00 90.62 81 ARG A CA 1
ATOM 660 C C . ARG A 1 81 ? 6.754 5.136 -14.704 1.00 90.62 81 ARG A C 1
ATOM 662 O O . ARG A 1 81 ? 5.693 4.521 -14.722 1.00 90.62 81 ARG A O 1
ATOM 669 N N . LYS A 1 82 ? 6.786 6.472 -14.657 1.00 87.81 82 LYS A N 1
ATOM 670 C CA . LYS A 1 82 ? 5.571 7.313 -14.600 1.00 87.81 82 LYS A CA 1
ATOM 671 C C . LYS A 1 82 ? 4.648 7.113 -15.805 1.00 87.81 82 LYS A C 1
ATOM 673 O O . LYS A 1 82 ? 3.431 7.031 -15.630 1.00 87.81 82 LYS A O 1
ATOM 678 N N . ALA A 1 83 ? 5.207 7.013 -17.010 1.00 89.25 83 ALA A N 1
ATOM 679 C CA . ALA A 1 83 ? 4.432 6.747 -18.218 1.00 89.25 83 ALA A CA 1
ATOM 680 C C . ALA A 1 83 ? 3.755 5.368 -18.156 1.00 89.25 83 ALA A C 1
ATOM 682 O O . ALA A 1 83 ? 2.557 5.255 -18.412 1.00 89.25 83 ALA A O 1
ATOM 683 N N . VAL A 1 84 ? 4.478 4.343 -17.695 1.00 90.38 84 VAL A N 1
ATOM 684 C CA . VAL A 1 84 ? 3.928 3.001 -17.461 1.00 90.38 84 VAL A CA 1
ATOM 685 C C . VAL A 1 84 ? 2.799 3.033 -16.423 1.00 90.38 84 VAL A C 1
ATOM 687 O O . VAL A 1 84 ? 1.732 2.488 -16.682 1.00 90.38 84 VAL A O 1
ATOM 690 N N . PHE A 1 85 ? 2.954 3.729 -15.291 1.00 87.12 85 PHE A N 1
ATOM 691 C CA . PHE A 1 85 ? 1.865 3.885 -14.310 1.00 87.12 85 PHE A CA 1
ATOM 692 C C . PHE A 1 85 ? 0.632 4.605 -14.879 1.00 87.12 85 PHE A C 1
ATOM 694 O O . PHE A 1 85 ? -0.484 4.337 -14.443 1.00 87.12 85 PHE A O 1
ATOM 701 N N . THR A 1 86 ? 0.811 5.488 -15.863 1.00 86.81 86 THR A N 1
ATOM 702 C CA . THR A 1 86 ? -0.296 6.203 -16.520 1.00 86.81 86 THR A CA 1
ATOM 703 C C . THR A 1 86 ? -1.134 5.277 -17.408 1.00 86.81 86 THR A C 1
ATOM 705 O O . THR A 1 86 ? -2.346 5.463 -17.504 1.00 86.81 86 THR A O 1
ATOM 708 N N . LEU A 1 87 ? -0.524 4.239 -17.997 1.00 87.31 87 LEU A N 1
ATOM 709 C CA . LEU A 1 87 ? -1.240 3.202 -18.756 1.00 87.31 87 LEU A CA 1
ATOM 710 C C . LEU A 1 87 ? -2.154 2.344 -17.872 1.00 87.31 87 LEU A C 1
ATOM 712 O O . LEU A 1 87 ? -3.114 1.758 -18.366 1.00 87.31 87 LEU A O 1
ATOM 716 N N . TYR A 1 88 ? -1.883 2.295 -16.566 1.00 86.88 88 TYR A N 1
ATOM 717 C CA . TYR A 1 88 ? -2.631 1.492 -15.607 1.00 86.88 88 TYR A CA 1
ATOM 718 C C . TYR A 1 88 ? -3.214 2.368 -14.485 1.00 86.88 88 TYR A C 1
ATOM 720 O O . TYR A 1 88 ? -2.669 2.412 -13.381 1.00 86.88 88 TYR A O 1
ATOM 728 N N . PRO A 1 89 ? -4.379 3.013 -14.690 1.00 75.19 89 PRO A N 1
ATOM 729 C CA . PRO A 1 89 ? -5.017 3.851 -13.668 1.00 75.19 89 PRO A CA 1
ATOM 730 C C . PRO A 1 89 ? -5.298 3.138 -12.329 1.00 75.19 89 PRO A C 1
ATOM 732 O O . PRO A 1 89 ? -5.407 3.792 -11.295 1.00 75.19 89 PRO A O 1
ATOM 735 N N . GLY A 1 90 ? -5.394 1.801 -12.327 1.00 72.19 90 GLY A N 1
ATOM 736 C CA . GLY A 1 90 ? -5.550 0.966 -11.126 1.00 72.19 90 GLY A CA 1
ATOM 737 C C . GLY A 1 90 ? -4.244 0.456 -10.501 1.00 72.19 90 GLY A C 1
ATOM 738 O O . GLY A 1 90 ? -4.294 -0.266 -9.506 1.00 72.19 90 GLY A O 1
ATOM 739 N N . ALA A 1 91 ? -3.088 0.780 -11.088 1.00 74.25 91 ALA A N 1
ATOM 740 C CA . ALA A 1 91 ? -1.776 0.347 -10.613 1.00 74.25 91 ALA A CA 1
ATOM 741 C C . ALA A 1 91 ? -1.179 1.234 -9.531 1.00 74.25 91 ALA A C 1
ATOM 743 O O . ALA A 1 91 ? -0.296 0.792 -8.794 1.00 74.25 91 ALA A O 1
ATOM 744 N N . SER A 1 92 ? -1.638 2.480 -9.434 1.00 63.16 92 SER A N 1
ATOM 745 C CA . SER A 1 92 ? -1.173 3.360 -8.377 1.00 63.16 92 SER A CA 1
ATOM 746 C C . SER A 1 92 ? -1.537 2.765 -7.017 1.00 63.16 92 SER A C 1
ATOM 748 O O . SER A 1 92 ? -2.703 2.486 -6.733 1.00 63.16 92 SER A O 1
ATOM 750 N N . THR A 1 93 ? -0.537 2.618 -6.146 1.00 55.44 93 THR A N 1
ATOM 751 C CA . THR A 1 93 ? -0.713 2.271 -4.723 1.00 55.44 93 THR A CA 1
ATOM 752 C C . THR A 1 93 ? -1.469 3.359 -3.964 1.00 55.44 93 THR A C 1
ATOM 754 O O . THR A 1 93 ? -1.867 3.152 -2.816 1.00 55.44 93 THR A O 1
ATOM 757 N N . ASP A 1 94 ? -1.791 4.474 -4.630 1.00 55.41 94 ASP A N 1
ATOM 758 C CA . ASP A 1 94 ? -3.015 5.215 -4.358 1.00 55.41 94 ASP A CA 1
ATOM 759 C C . ASP A 1 94 ? -4.241 4.336 -4.638 1.00 55.41 94 ASP A C 1
ATOM 761 O O . ASP A 1 94 ? -5.111 4.666 -5.446 1.00 55.41 94 ASP A O 1
ATOM 765 N N . ARG A 1 95 ? -4.399 3.261 -3.858 1.00 57.47 95 ARG A N 1
ATOM 766 C CA . ARG A 1 95 ? -5.725 2.885 -3.402 1.00 57.47 95 ARG A CA 1
ATOM 767 C C . ARG A 1 95 ? -6.288 4.182 -2.861 1.00 57.47 95 ARG A C 1
ATOM 769 O O . ARG A 1 95 ? -5.828 4.672 -1.836 1.00 57.47 95 ARG A O 1
ATOM 776 N N . GLN A 1 96 ? -7.171 4.819 -3.620 1.00 62.16 96 GLN A N 1
ATOM 777 C CA . GLN A 1 96 ? -7.799 6.049 -3.190 1.00 62.16 96 GLN A CA 1
ATOM 778 C C . GLN A 1 96 ? -8.738 5.638 -2.068 1.00 62.16 96 GLN A C 1
ATOM 780 O O . GLN A 1 96 ? -9.916 5.416 -2.303 1.00 62.16 96 GLN A O 1
ATOM 785 N N . PHE A 1 97 ? -8.191 5.435 -0.868 1.00 65.31 97 PHE A N 1
ATOM 786 C CA . PHE A 1 97 ? -8.971 5.292 0.337 1.00 65.31 97 PHE A CA 1
ATOM 787 C C . PHE A 1 97 ? -9.686 6.634 0.459 1.00 65.31 97 PHE A C 1
ATOM 789 O O . PHE A 1 97 ? -9.072 7.647 0.811 1.00 65.31 97 PHE A O 1
ATOM 796 N N . LYS A 1 98 ? -10.944 6.684 0.019 1.00 74.88 98 LYS A N 1
ATOM 797 C CA . LYS A 1 98 ? -11.719 7.915 0.042 1.00 74.88 98 LYS A CA 1
ATOM 798 C C . LYS A 1 98 ? -12.139 8.172 1.477 1.00 74.88 98 LYS A C 1
ATOM 800 O O . LYS A 1 98 ? -12.232 7.270 2.310 1.00 74.88 98 LYS A O 1
ATOM 805 N N . TYR A 1 99 ? -12.449 9.429 1.768 1.00 76.88 99 TYR A N 1
ATOM 806 C CA . TYR A 1 99 ? -13.042 9.768 3.056 1.00 76.88 99 TYR A CA 1
ATOM 807 C C . TYR A 1 99 ? -14.379 9.032 3.280 1.00 76.88 99 TYR A C 1
ATOM 809 O O . TYR A 1 99 ? -14.663 8.623 4.403 1.00 76.88 99 TYR A O 1
ATOM 817 N N . SER A 1 100 ? -15.154 8.796 2.211 1.00 79.62 100 SER A N 1
ATOM 818 C CA . SER A 1 100 ? -16.389 7.996 2.237 1.00 79.62 100 SER A CA 1
ATOM 819 C C . SER A 1 100 ? -16.164 6.578 2.740 1.00 79.62 100 SER A C 1
ATOM 821 O O . SER A 1 100 ? -16.964 6.061 3.508 1.00 79.62 100 SER A O 1
ATOM 823 N N . ASP A 1 101 ? -15.058 5.965 2.346 1.00 81.31 101 ASP A N 1
ATOM 824 C CA . ASP A 1 101 ? -14.784 4.577 2.674 1.00 81.31 101 ASP A CA 1
ATOM 825 C C . ASP A 1 101 ? -14.374 4.437 4.148 1.00 81.31 101 ASP A C 1
ATOM 827 O O . ASP A 1 101 ? -14.776 3.492 4.819 1.00 81.31 101 ASP A O 1
ATOM 831 N N . LEU A 1 102 ? -13.649 5.427 4.696 1.00 84.81 102 LEU A N 1
ATOM 832 C CA . LEU A 1 102 ? -13.399 5.505 6.140 1.00 84.81 102 LEU A CA 1
ATOM 833 C C . LEU A 1 102 ? -14.717 5.634 6.920 1.00 84.81 102 LEU A C 1
ATOM 835 O O . LEU A 1 102 ? -14.874 4.998 7.960 1.00 84.81 102 LEU A O 1
ATOM 839 N N . LEU A 1 103 ? -15.661 6.446 6.435 1.00 86.38 103 LEU A N 1
ATOM 840 C CA . LEU A 1 103 ? -16.982 6.563 7.057 1.00 86.38 103 LEU A CA 1
ATOM 841 C C . LEU A 1 103 ? -17.780 5.259 6.961 1.00 86.38 103 LEU A C 1
ATOM 843 O O . LEU A 1 103 ? -18.421 4.890 7.940 1.00 86.38 103 LEU A O 1
ATOM 847 N N . ALA A 1 104 ? -17.696 4.546 5.836 1.00 86.38 104 ALA A N 1
ATOM 848 C CA . ALA A 1 104 ? -18.338 3.247 5.666 1.00 86.38 104 ALA A CA 1
ATOM 849 C C . ALA A 1 104 ? -17.803 2.222 6.678 1.00 86.38 104 ALA A C 1
ATOM 851 O O . ALA A 1 104 ? -18.596 1.576 7.354 1.00 86.38 104 ALA A O 1
ATOM 852 N N . VAL A 1 105 ? -16.478 2.155 6.868 1.00 86.44 105 VAL A N 1
ATOM 853 C CA . VAL A 1 105 ? -15.858 1.310 7.906 1.00 86.44 105 VAL A CA 1
ATOM 854 C C . VAL A 1 105 ? -16.370 1.698 9.295 1.00 86.44 105 VAL A C 1
ATOM 856 O O . VAL A 1 105 ? -16.749 0.838 10.081 1.00 86.44 105 VAL A O 1
ATOM 859 N N . ILE A 1 106 ? -16.417 2.993 9.619 1.00 87.81 106 ILE A N 1
ATOM 860 C CA . ILE A 1 106 ? -16.925 3.455 10.921 1.00 87.81 106 ILE A CA 1
ATOM 861 C C . ILE A 1 106 ? -18.375 3.016 11.125 1.00 87.81 106 ILE A C 1
ATOM 863 O O . ILE A 1 106 ? -18.698 2.486 12.183 1.00 87.81 106 ILE A O 1
ATOM 867 N N . GLN A 1 107 ? -19.230 3.212 10.125 1.00 88.06 107 GLN A N 1
ATOM 868 C CA . GLN A 1 107 ? -20.641 2.851 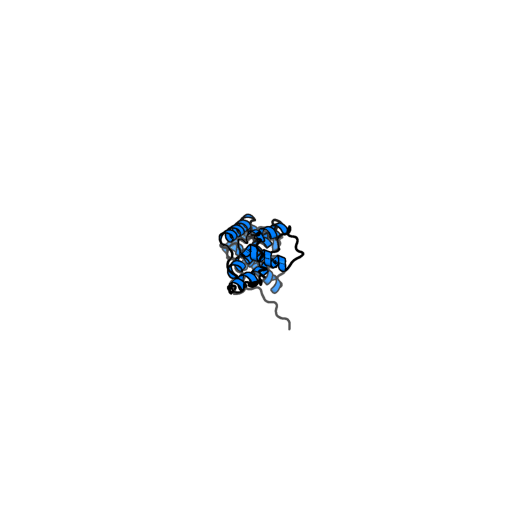10.194 1.00 88.06 107 GLN A CA 1
ATOM 869 C C . GLN A 1 107 ? -20.839 1.335 10.323 1.00 88.06 107 GLN A C 1
ATOM 871 O O . GLN A 1 107 ? -21.651 0.894 11.135 1.00 88.06 107 GLN A O 1
ATOM 876 N N . GLU A 1 108 ? -20.075 0.540 9.576 1.00 88.88 108 GLU A N 1
ATOM 877 C CA . GLU A 1 108 ? -20.088 -0.921 9.672 1.00 88.88 108 GLU A CA 1
ATOM 878 C C . GLU A 1 108 ? -19.777 -1.373 11.103 1.00 88.88 108 GLU A C 1
ATOM 880 O O . GLU A 1 108 ? -20.526 -2.151 11.691 1.00 88.88 108 GLU A O 1
ATOM 885 N N . TRP A 1 109 ? -18.720 -0.828 11.709 1.00 87.94 109 TRP A N 1
ATOM 886 C CA . TRP A 1 109 ? -18.325 -1.188 13.071 1.00 87.94 109 TRP A CA 1
ATOM 887 C C . TRP A 1 109 ? -19.263 -0.639 14.150 1.00 87.94 109 TRP A C 1
ATOM 889 O O . TRP A 1 109 ? -19.432 -1.287 15.182 1.00 87.94 109 TRP A O 1
ATOM 899 N N . GLN A 1 110 ? -19.937 0.487 13.905 1.00 88.25 110 GLN A N 1
ATOM 900 C CA . GLN A 1 110 ? -21.009 0.969 14.783 1.00 88.25 110 GLN A CA 1
ATOM 901 C C . GLN A 1 110 ? -22.201 0.013 14.815 1.00 88.25 110 GLN A C 1
ATOM 903 O O . GLN A 1 110 ? -22.790 -0.177 15.877 1.00 88.25 110 GLN A O 1
ATOM 908 N N . GLN A 1 111 ? -22.556 -0.558 13.660 1.00 86.50 111 GLN A N 1
ATOM 909 C CA . GLN A 1 111 ? -23.678 -1.487 13.524 1.00 86.50 111 GLN A CA 1
ATOM 910 C C . GLN A 1 111 ? -23.326 -2.883 14.038 1.00 86.50 111 GLN A C 1
ATOM 912 O O . GLN A 1 111 ? -24.094 -3.474 14.792 1.00 86.50 111 GLN A O 1
ATOM 917 N N . LYS A 1 112 ? -22.153 -3.398 13.653 1.00 87.00 112 LYS A N 1
ATOM 918 C CA . LYS A 1 112 ? -21.648 -4.711 14.073 1.00 87.00 112 LYS A CA 1
ATOM 919 C C . LYS A 1 112 ? -21.366 -4.752 15.576 1.00 87.00 112 LYS A C 1
ATOM 921 O O . LYS A 1 112 ? -21.575 -5.781 16.214 1.00 87.00 112 LYS A O 1
ATOM 926 N N . GLY A 1 113 ? -20.899 -3.633 16.131 1.00 83.94 113 GLY A N 1
ATOM 927 C CA . GLY A 1 113 ? -20.369 -3.566 17.484 1.00 83.94 113 GLY A CA 1
ATOM 928 C C . GLY A 1 113 ? -19.033 -4.304 17.613 1.00 83.94 113 GLY A C 1
ATOM 929 O O . GLY A 1 113 ? -18.640 -5.108 16.768 1.00 83.94 113 GLY A O 1
ATOM 930 N N . ILE A 1 114 ? -18.311 -4.012 18.693 1.00 85.25 114 ILE A N 1
ATOM 931 C CA . ILE A 1 114 ? -17.052 -4.682 19.025 1.00 85.25 114 ILE A CA 1
ATOM 932 C C . ILE A 1 114 ? -17.245 -5.367 20.373 1.00 85.25 114 ILE A C 1
ATOM 934 O O . ILE A 1 114 ? -17.369 -4.699 21.398 1.00 85.25 114 ILE A O 1
ATOM 938 N N . SER A 1 115 ? -17.286 -6.697 20.370 1.00 82.44 115 SER A N 1
ATOM 939 C CA . SER A 1 115 ? -17.509 -7.509 21.573 1.00 82.44 115 SER A CA 1
ATOM 940 C C . SER A 1 115 ? -16.322 -8.397 21.944 1.00 82.44 115 SER A C 1
ATOM 942 O O . SER A 1 115 ? -16.276 -8.905 23.061 1.00 82.44 115 SER A O 1
ATOM 944 N N . SER A 1 116 ? -15.340 -8.565 21.054 1.00 83.19 116 SER A N 1
ATOM 945 C CA . SER A 1 116 ? -14.173 -9.420 21.292 1.00 83.19 116 SER A CA 1
ATOM 946 C C . SER A 1 116 ? -12.850 -8.744 20.947 1.00 83.19 116 SER A C 1
ATOM 948 O O . SER A 1 116 ? -12.788 -7.778 20.183 1.00 83.19 116 SER A O 1
ATOM 950 N N . LEU A 1 117 ? -11.762 -9.282 21.505 1.00 81.38 117 LEU A N 1
ATOM 951 C CA . LEU A 1 117 ? -10.405 -8.800 21.241 1.00 81.38 117 LEU A CA 1
ATOM 952 C C . LEU A 1 117 ? -10.024 -8.924 19.758 1.00 81.38 117 LEU A C 1
ATOM 954 O O . LEU A 1 117 ? -9.350 -8.047 19.221 1.00 81.38 117 LEU A O 1
ATOM 958 N N . THR A 1 118 ? -10.481 -9.989 19.095 1.00 85.06 118 THR A N 1
ATOM 959 C CA . THR A 1 118 ? -10.261 -10.220 17.662 1.00 85.06 118 THR A CA 1
ATOM 960 C C . THR A 1 118 ? -10.954 -9.148 16.828 1.00 85.06 118 THR A C 1
ATOM 962 O O . THR A 1 118 ? -10.315 -8.510 15.997 1.00 85.06 118 THR A O 1
ATOM 965 N N . GLN A 1 119 ? -12.228 -8.869 17.121 1.00 85.88 119 GLN A N 1
ATOM 966 C CA . GLN A 1 119 ? -12.993 -7.810 16.460 1.00 85.88 119 GLN A CA 1
ATOM 967 C C . GLN A 1 119 ? -12.377 -6.427 16.691 1.00 85.88 119 GLN A C 1
ATOM 969 O O . GLN A 1 119 ? -12.309 -5.612 15.774 1.00 85.88 119 GLN A O 1
ATOM 974 N N . TRP A 1 120 ? -11.873 -6.171 17.900 1.00 84.69 120 TRP A N 1
ATOM 975 C CA . TRP A 1 120 ? -11.121 -4.953 18.184 1.00 84.69 120 TRP A CA 1
ATOM 976 C C . TRP A 1 120 ? -9.857 -4.849 17.323 1.00 84.69 120 TRP A C 1
ATOM 978 O O . TRP A 1 120 ? -9.572 -3.778 16.794 1.00 84.69 120 TRP A O 1
ATOM 988 N N . GLY A 1 121 ? -9.116 -5.947 17.149 1.00 84.31 121 GLY A N 1
ATOM 989 C CA . GLY A 1 121 ? -7.931 -6.003 16.290 1.00 84.31 121 GLY A CA 1
ATOM 990 C C . GLY A 1 121 ? -8.242 -5.715 14.819 1.00 84.31 121 GLY A C 1
ATOM 991 O O . GLY A 1 121 ? -7.567 -4.885 14.208 1.00 84.31 121 GLY A O 1
ATOM 992 N N . GLU A 1 122 ? -9.295 -6.334 14.278 1.00 87.25 122 GLU A N 1
ATOM 993 C CA . GLU A 1 122 ? -9.778 -6.098 12.909 1.00 87.25 122 GLU A CA 1
ATOM 994 C C . GLU A 1 122 ? -10.154 -4.625 12.694 1.00 87.25 122 GLU A C 1
ATOM 996 O O . GLU A 1 122 ? -9.669 -3.981 11.758 1.00 87.25 122 GLU A O 1
ATOM 1001 N N . TYR A 1 123 ? -10.962 -4.066 13.602 1.00 88.00 123 TYR A N 1
ATOM 1002 C CA . TYR A 1 123 ? -11.331 -2.653 13.583 1.00 88.00 123 TYR A CA 1
ATOM 1003 C C . TYR A 1 123 ? -10.099 -1.745 13.679 1.00 88.00 123 TYR A C 1
ATOM 1005 O O . TYR A 1 123 ? -9.950 -0.811 12.890 1.00 88.00 123 TYR A O 1
ATOM 1013 N N . TYR A 1 124 ? -9.199 -2.012 14.628 1.00 85.81 124 TYR A N 1
ATOM 1014 C CA . TYR A 1 124 ? -8.014 -1.196 14.872 1.00 85.81 124 TYR A CA 1
ATOM 1015 C C . TYR A 1 124 ? -7.097 -1.158 13.649 1.00 85.81 124 TYR A C 1
ATOM 1017 O O . TYR A 1 124 ? -6.635 -0.081 13.259 1.00 85.81 124 TYR A O 1
ATOM 1025 N N . GLN A 1 125 ? -6.851 -2.313 13.023 1.00 85.12 125 GLN A N 1
ATOM 1026 C CA . GLN A 1 125 ? -6.039 -2.414 11.814 1.00 85.12 125 GLN A CA 1
ATOM 1027 C C . GLN A 1 125 ? -6.694 -1.662 10.653 1.00 85.12 125 GLN A C 1
ATOM 1029 O O . GLN A 1 125 ? -6.030 -0.841 10.015 1.00 85.12 125 GLN A O 1
ATOM 1034 N N . ALA A 1 126 ? -7.990 -1.894 10.414 1.00 85.94 126 ALA A N 1
ATOM 1035 C CA . ALA A 1 126 ? -8.737 -1.204 9.371 1.00 85.94 126 ALA A CA 1
ATOM 1036 C C . ALA A 1 126 ? -8.718 0.312 9.612 1.00 85.94 126 ALA A C 1
ATOM 1038 O O . ALA A 1 126 ? -8.143 1.055 8.827 1.00 85.94 126 ALA A O 1
ATOM 1039 N N . PHE A 1 127 ? -9.226 0.808 10.736 1.00 86.94 127 PHE A N 1
ATOM 1040 C CA . PHE A 1 127 ? -9.257 2.245 11.006 1.00 86.94 127 PHE A CA 1
ATOM 1041 C C . PHE A 1 127 ? -7.872 2.907 10.891 1.00 86.94 127 PHE A C 1
ATOM 1043 O O 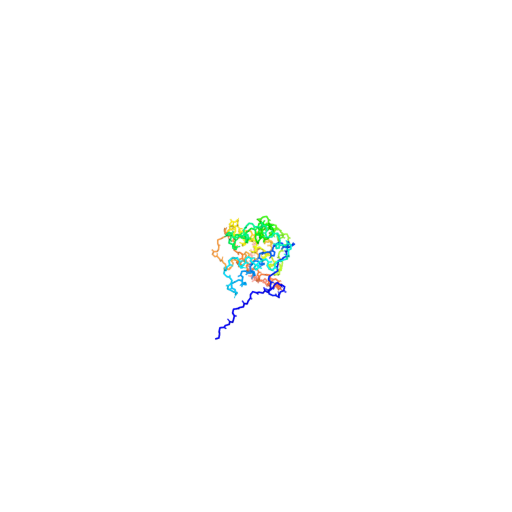. PHE A 1 127 ? -7.742 3.967 10.276 1.00 86.94 127 PHE A O 1
ATOM 1050 N N . THR A 1 128 ? -6.821 2.286 11.440 1.00 84.69 128 THR A N 1
ATOM 1051 C CA . THR A 1 128 ? -5.459 2.847 11.417 1.00 84.69 128 THR A CA 1
ATOM 1052 C C . THR A 1 128 ? -4.894 2.930 10.000 1.00 84.69 128 THR A C 1
ATOM 1054 O O . THR A 1 128 ? -4.278 3.940 9.650 1.00 84.69 128 THR A O 1
ATOM 1057 N N . LEU A 1 129 ? -5.143 1.922 9.160 1.00 84.75 129 LEU A N 1
ATOM 1058 C CA . LEU A 1 129 ? -4.709 1.920 7.763 1.00 84.75 129 LEU A CA 1
ATOM 1059 C C . LEU A 1 129 ? -5.359 3.072 6.980 1.00 84.75 129 LEU A C 1
ATOM 1061 O O . LEU A 1 129 ? -4.664 3.888 6.378 1.00 84.75 129 LEU A O 1
ATOM 1065 N N . TRP A 1 130 ? -6.686 3.196 7.050 1.00 83.94 130 TRP A N 1
ATOM 1066 C CA . TRP A 1 130 ? -7.429 4.207 6.290 1.00 83.94 130 TRP A CA 1
ATOM 1067 C C . TRP A 1 130 ? -7.144 5.626 6.815 1.00 83.94 130 TRP A C 1
ATOM 1069 O O . TRP A 1 130 ? -6.932 6.558 6.037 1.00 83.94 130 TRP A O 1
ATOM 1079 N N . ALA A 1 131 ? -7.076 5.802 8.140 1.00 84.56 131 ALA A N 1
ATOM 1080 C CA . ALA A 1 131 ? -6.795 7.098 8.751 1.00 84.56 131 ALA A CA 1
ATOM 1081 C C . ALA A 1 131 ? -5.356 7.581 8.507 1.00 84.56 131 ALA A C 1
ATOM 1083 O O . ALA A 1 131 ? -5.148 8.777 8.300 1.00 84.56 131 ALA A O 1
ATOM 1084 N N . SER A 1 132 ? -4.362 6.684 8.524 1.00 82.44 132 SER A N 1
ATOM 1085 C CA . SER A 1 132 ? -2.965 7.054 8.253 1.00 82.44 132 SER A CA 1
ATOM 1086 C C . SER A 1 132 ? -2.766 7.484 6.799 1.00 82.44 132 SER A C 1
ATOM 1088 O O . SER A 1 132 ? -2.145 8.521 6.560 1.00 82.44 132 SER A O 1
ATOM 1090 N N . PHE A 1 133 ? -3.392 6.783 5.848 1.00 81.88 133 PHE A N 1
ATOM 1091 C CA . PHE A 1 133 ? -3.395 7.168 4.437 1.00 81.88 133 PHE A CA 1
ATOM 1092 C C . PHE A 1 133 ? -4.025 8.551 4.208 1.00 81.88 133 PHE A C 1
ATOM 1094 O O . PHE A 1 133 ? -3.406 9.437 3.615 1.00 81.88 133 PHE A O 1
ATOM 1101 N N . LEU A 1 134 ? -5.236 8.783 4.732 1.00 82.69 134 LEU A N 1
ATOM 1102 C CA . LEU A 1 134 ? -5.940 10.063 4.572 1.00 82.69 134 LEU A CA 1
ATOM 1103 C C . LEU A 1 134 ? -5.215 11.231 5.250 1.00 82.69 134 LEU A C 1
ATOM 1105 O O . LEU A 1 134 ? -5.285 12.368 4.777 1.00 82.69 134 LEU A O 1
ATOM 1109 N N . LYS A 1 135 ? -4.508 10.961 6.351 1.00 83.25 135 LYS A N 1
ATOM 1110 C CA . LYS A 1 135 ? -3.645 11.943 7.008 1.00 83.25 135 LYS A CA 1
ATOM 1111 C C . LYS A 1 135 ? -2.424 12.276 6.148 1.00 83.25 135 LYS A C 1
ATOM 1113 O O . LYS A 1 135 ? -2.093 13.451 6.032 1.00 83.25 135 LYS A O 1
ATOM 1118 N N . GLY A 1 136 ? -1.797 11.281 5.514 1.00 78.38 136 GLY A N 1
ATOM 1119 C CA . GLY A 1 136 ? -0.685 11.487 4.576 1.00 78.38 136 GLY A CA 1
ATOM 1120 C C . GLY A 1 136 ? -1.056 12.388 3.393 1.00 78.38 136 GLY A C 1
ATOM 1121 O O . GLY A 1 136 ? -0.247 13.203 2.963 1.00 78.38 136 GLY A O 1
ATOM 1122 N N . LYS A 1 137 ? -2.314 12.325 2.938 1.00 77.12 137 LYS A N 1
ATOM 1123 C CA . LYS A 1 137 ? -2.865 13.212 1.897 1.00 77.12 137 LYS A CA 1
ATOM 1124 C C . LYS A 1 137 ? -3.387 14.564 2.404 1.00 77.12 137 LYS A C 1
ATOM 1126 O O . LYS A 1 137 ? -3.987 15.301 1.631 1.00 77.12 137 LYS A O 1
ATOM 1131 N N . ASN A 1 138 ? -3.207 14.895 3.686 1.00 77.81 138 ASN A N 1
ATOM 1132 C CA . ASN A 1 138 ? -3.769 16.089 4.339 1.00 77.81 138 ASN A CA 1
ATOM 1133 C C . ASN A 1 138 ? -5.311 16.213 4.267 1.00 77.81 138 ASN A C 1
ATOM 1135 O O . ASN A 1 138 ? -5.861 17.280 4.524 1.00 77.81 138 ASN A O 1
ATOM 1139 N N . ILE A 1 139 ? -6.031 15.122 3.983 1.00 80.50 139 ILE A N 1
ATOM 1140 C CA . ILE A 1 139 ? -7.506 15.094 3.936 1.00 80.50 139 ILE A CA 1
ATOM 1141 C C . ILE A 1 139 ? -8.085 14.953 5.353 1.00 80.50 139 ILE A C 1
ATOM 1143 O O . ILE A 1 139 ? -9.159 15.474 5.663 1.00 80.50 139 ILE A O 1
ATOM 1147 N N . LEU A 1 140 ? -7.374 14.242 6.235 1.00 84.12 140 LEU A N 1
ATOM 1148 C CA . LEU A 1 140 ? -7.801 13.972 7.606 1.00 84.12 140 LEU A CA 1
ATOM 1149 C C . LEU A 1 140 ? -6.871 14.640 8.624 1.00 84.12 140 LEU A C 1
ATOM 1151 O O . LEU A 1 140 ? -5.699 14.289 8.746 1.00 84.12 140 LEU A O 1
ATOM 1155 N N . SER A 1 141 ? -7.415 15.568 9.414 1.00 84.56 141 SER A N 1
ATOM 1156 C CA . SER A 1 141 ? -6.679 16.194 10.514 1.00 84.56 141 SER A CA 1
ATOM 1157 C C . SER A 1 141 ? -6.570 15.271 11.731 1.00 84.56 141 SER A C 1
ATOM 1159 O O . SER A 1 141 ? -7.419 14.406 11.966 1.00 84.56 141 SER A O 1
ATOM 1161 N N . LYS A 1 142 ? -5.551 15.504 12.569 1.00 82.19 142 LYS A N 1
ATOM 1162 C CA . LYS A 1 142 ? -5.323 14.739 13.807 1.00 82.19 142 LYS A CA 1
ATOM 1163 C C . LYS A 1 142 ? -6.546 14.759 14.730 1.00 82.19 142 LYS A C 1
ATOM 1165 O O . LYS A 1 142 ? -6.943 13.720 15.243 1.00 82.19 142 LYS A O 1
ATOM 1170 N N . LEU A 1 143 ? -7.173 15.921 14.916 1.00 81.25 143 LEU A N 1
ATOM 1171 C CA . LEU A 1 143 ? -8.361 16.053 15.764 1.00 81.25 143 LEU A CA 1
ATOM 1172 C C . LEU A 1 143 ? -9.558 15.280 15.192 1.00 81.25 143 LEU A C 1
ATOM 1174 O O . LEU A 1 143 ? -10.279 14.615 15.935 1.00 81.25 143 LEU A O 1
ATOM 1178 N N . LYS A 1 144 ? -9.752 15.329 13.869 1.00 83.94 144 LYS A N 1
ATOM 1179 C CA . LYS A 1 144 ? -10.846 14.621 13.196 1.00 83.94 144 LYS A CA 1
ATOM 1180 C C . LYS A 1 144 ? -10.656 13.106 13.264 1.00 83.94 144 LYS A C 1
ATOM 1182 O O . LYS A 1 144 ? -11.616 12.397 13.537 1.00 83.94 144 LYS A O 1
ATOM 1187 N N . GLN A 1 145 ? -9.421 12.623 13.133 1.00 85.62 145 GLN A N 1
ATOM 1188 C CA . GLN A 1 145 ? -9.077 11.219 13.362 1.00 85.62 145 GLN A CA 1
ATOM 1189 C C . GLN A 1 145 ? -9.480 10.753 14.770 1.00 85.62 145 GLN A C 1
ATOM 1191 O O . GLN A 1 145 ? -10.145 9.731 14.893 1.00 85.62 145 GLN A O 1
ATOM 1196 N N . ARG A 1 146 ? -9.131 11.512 15.821 1.00 84.19 146 ARG A N 1
ATOM 1197 C CA . ARG A 1 146 ? -9.483 11.162 17.212 1.00 84.19 146 ARG A CA 1
ATOM 1198 C C . ARG A 1 146 ? -10.997 11.135 17.456 1.00 84.19 146 ARG A C 1
ATOM 1200 O O . ARG A 1 146 ? -11.508 10.271 18.162 1.00 84.19 146 ARG A O 1
ATOM 1207 N N . ARG A 1 147 ? -11.734 12.075 16.852 1.00 84.81 147 ARG A N 1
ATOM 1208 C CA . ARG A 1 147 ? -13.208 12.088 16.911 1.00 84.81 147 ARG A CA 1
ATOM 1209 C C . ARG A 1 147 ? -13.792 10.831 16.279 1.00 84.81 147 ARG A C 1
ATOM 1211 O O . ARG A 1 147 ? -14.563 10.131 16.922 1.00 84.81 147 ARG A O 1
ATOM 1218 N N . LEU A 1 148 ? -13.379 10.533 15.049 1.00 86.06 148 LEU A N 1
ATOM 1219 C CA . LEU A 1 148 ? -13.876 9.387 14.292 1.00 86.06 148 LEU A CA 1
ATOM 1220 C C . LEU A 1 148 ? -13.549 8.053 14.977 1.00 86.06 148 LEU A C 1
ATOM 1222 O O . LEU A 1 148 ? -14.388 7.158 14.974 1.00 86.06 148 LEU A O 1
ATOM 1226 N N . SER A 1 149 ? -12.381 7.936 15.620 1.00 83.06 149 SER A N 1
ATOM 1227 C CA . SER A 1 149 ? -12.011 6.717 16.349 1.00 83.06 149 SER A CA 1
ATOM 1228 C C . SER A 1 149 ? -12.878 6.441 17.569 1.00 83.06 149 SER A C 1
ATOM 1230 O O . SER A 1 149 ? -13.109 5.281 17.882 1.00 83.06 149 SER A O 1
ATOM 1232 N N . MET A 1 150 ? -13.316 7.485 18.277 1.00 82.81 150 MET A N 1
ATOM 1233 C CA . MET A 1 150 ? -14.226 7.338 19.418 1.00 82.81 150 MET A CA 1
ATOM 1234 C C . MET A 1 150 ? -15.677 7.174 18.969 1.00 82.81 150 MET A C 1
ATOM 1236 O O . MET A 1 150 ? -16.470 6.561 19.674 1.00 82.81 150 MET A O 1
ATOM 1240 N N . GLN A 1 151 ? -16.035 7.727 17.809 1.00 84.44 151 GLN A N 1
ATOM 1241 C CA . GLN A 1 151 ? -17.392 7.661 17.276 1.00 84.44 151 GLN A CA 1
ATOM 1242 C C . GLN A 1 151 ? -17.772 6.247 16.824 1.00 84.44 151 GLN A C 1
ATOM 1244 O O . GLN A 1 151 ? -18.928 5.856 16.962 1.00 84.44 151 GLN A O 1
ATOM 1249 N N . SER A 1 152 ? -16.828 5.483 16.280 1.00 82.06 152 SER A N 1
ATOM 1250 C CA . SER A 1 152 ? -17.053 4.098 15.844 1.00 82.06 152 SER A CA 1
ATOM 1251 C C . SER A 1 152 ? -17.315 3.125 16.996 1.00 82.06 152 SER A C 1
ATOM 1253 O O . SER A 1 152 ? -17.954 2.098 16.793 1.00 82.06 152 SER A O 1
ATOM 1255 N N . ILE A 1 153 ? -16.829 3.441 18.198 1.00 83.00 153 ILE A N 1
ATOM 1256 C CA . ILE A 1 153 ? -16.987 2.605 19.384 1.00 83.00 153 ILE A CA 1
ATOM 1257 C C . ILE A 1 153 ? -18.285 2.996 20.080 1.00 83.00 153 ILE A C 1
ATOM 1259 O O . ILE A 1 153 ? -18.490 4.152 20.449 1.00 83.00 153 ILE A O 1
ATOM 1263 N N . THR A 1 154 ? -19.167 2.026 20.284 1.00 81.88 154 THR A N 1
ATOM 1264 C CA . THR A 1 154 ? -20.517 2.261 20.800 1.00 81.88 154 THR A CA 1
ATOM 1265 C C . THR A 1 154 ? -20.805 1.422 22.047 1.00 81.88 154 THR A C 1
ATOM 1267 O O . THR A 1 154 ? -20.053 0.517 22.420 1.00 81.88 154 THR A O 1
ATOM 1270 N N . GLY A 1 155 ? -21.895 1.766 22.738 1.00 80.75 155 GLY A N 1
ATOM 1271 C CA . GLY A 1 155 ? -22.438 0.979 23.844 1.00 80.75 155 GLY A CA 1
ATOM 1272 C C . GLY A 1 155 ? -21.536 0.880 25.078 1.00 80.75 155 GLY A C 1
ATOM 1273 O O . GLY A 1 155 ? -20.820 1.817 25.439 1.00 80.75 155 GLY A O 1
ATOM 1274 N N . LEU A 1 156 ? -21.598 -0.279 25.739 1.00 76.88 156 LEU A N 1
ATOM 1275 C CA . LEU A 1 156 ? -20.890 -0.553 26.994 1.00 76.88 156 LEU A CA 1
ATOM 1276 C C . LEU A 1 156 ? -19.367 -0.488 26.844 1.00 76.88 156 LEU A C 1
ATOM 1278 O O . LEU A 1 156 ? -18.677 -0.064 27.770 1.00 76.88 156 LEU A O 1
ATOM 1282 N N . LEU A 1 157 ? -18.842 -0.854 25.671 1.00 79.31 157 LEU A N 1
ATOM 1283 C CA . LEU A 1 157 ? -17.410 -0.790 25.409 1.00 79.31 157 LEU A CA 1
ATOM 1284 C C . LEU A 1 157 ? -16.904 0.657 25.458 1.00 79.31 157 LEU A C 1
ATOM 1286 O O . LEU A 1 157 ? -15.887 0.920 26.094 1.00 79.31 157 LEU A O 1
ATOM 1290 N N . LYS A 1 158 ? -17.639 1.606 24.864 1.00 83.81 158 LYS A N 1
ATOM 1291 C CA . LYS A 1 158 ? -17.291 3.034 24.914 1.00 83.81 158 LYS A CA 1
ATOM 1292 C C . LYS A 1 158 ? -17.207 3.543 26.356 1.00 83.81 158 LYS A C 1
ATOM 1294 O O . LYS A 1 158 ? -16.199 4.129 26.736 1.00 83.81 158 LYS A O 1
ATOM 1299 N N . GLN A 1 159 ? -18.222 3.248 27.169 1.00 81.81 159 GLN A N 1
ATOM 1300 C CA . GLN A 1 159 ? -18.268 3.670 28.575 1.00 81.81 159 GLN A CA 1
ATOM 1301 C C . GLN A 1 159 ? -17.122 3.066 29.398 1.00 81.81 159 GLN A C 1
ATOM 1303 O O . GLN A 1 159 ? -16.519 3.744 30.228 1.00 81.81 159 GLN A O 1
ATOM 1308 N N . ALA A 1 160 ? -16.806 1.789 29.170 1.00 79.44 160 ALA A N 1
ATOM 1309 C CA . ALA A 1 160 ? -15.711 1.118 29.860 1.00 79.44 160 ALA A CA 1
ATOM 1310 C C . ALA A 1 160 ? -14.347 1.729 29.498 1.00 79.44 160 ALA A C 1
ATOM 1312 O O . ALA A 1 160 ? -13.492 1.886 30.371 1.00 79.44 160 ALA A O 1
ATOM 1313 N N . ILE A 1 161 ? -14.153 2.103 28.228 1.00 81.69 161 ILE A N 1
ATOM 1314 C CA . ILE A 1 161 ? -12.946 2.795 27.761 1.00 81.69 161 ILE A CA 1
ATOM 1315 C C . ILE A 1 161 ? -12.827 4.163 28.419 1.00 81.69 161 ILE A C 1
ATOM 1317 O O . ILE A 1 161 ? -11.776 4.455 28.981 1.00 81.69 161 ILE A O 1
ATOM 1321 N N . GLU A 1 162 ? -13.885 4.976 28.369 1.00 82.38 162 GLU A N 1
ATOM 1322 C CA . GLU A 1 162 ? -13.893 6.330 28.933 1.00 82.38 162 GLU A CA 1
ATOM 1323 C C . GLU A 1 162 ? -13.547 6.297 30.426 1.00 82.38 162 GLU A C 1
ATOM 1325 O O . GLU A 1 162 ? -12.562 6.913 30.826 1.00 82.38 162 GLU A O 1
ATOM 1330 N N . ARG A 1 163 ? -14.214 5.447 31.222 1.00 80.12 163 ARG A N 1
ATOM 1331 C CA . ARG A 1 163 ? -13.886 5.276 32.651 1.00 80.12 163 ARG A CA 1
ATOM 1332 C C . ARG A 1 163 ? -12.437 4.857 32.882 1.00 80.12 163 ARG A C 1
ATOM 1334 O O . ARG A 1 163 ? -11.776 5.328 33.805 1.00 80.12 163 ARG A O 1
ATOM 1341 N N . ARG A 1 164 ? -11.918 3.926 32.074 1.00 81.50 164 ARG A N 1
ATOM 1342 C CA . ARG A 1 164 ? -10.538 3.451 32.239 1.00 81.50 164 ARG A CA 1
ATOM 1343 C C . ARG A 1 164 ? -9.523 4.528 31.866 1.00 81.50 164 ARG A C 1
ATOM 1345 O O . ARG A 1 164 ? -8.451 4.563 32.469 1.00 81.50 164 ARG A O 1
ATOM 1352 N N . LEU A 1 165 ? -9.841 5.365 30.883 1.00 80.38 165 LEU A N 1
ATOM 1353 C CA . LEU A 1 165 ? -8.996 6.471 30.451 1.00 80.38 165 LEU A CA 1
ATOM 1354 C C . LEU A 1 165 ? -9.021 7.631 31.444 1.00 80.38 165 LEU A C 1
ATOM 1356 O O . LEU A 1 165 ? -7.952 8.148 31.738 1.00 80.38 165 LEU A O 1
ATOM 1360 N N . GLU A 1 166 ? -10.169 7.956 32.037 1.00 80.81 166 GLU A N 1
ATOM 1361 C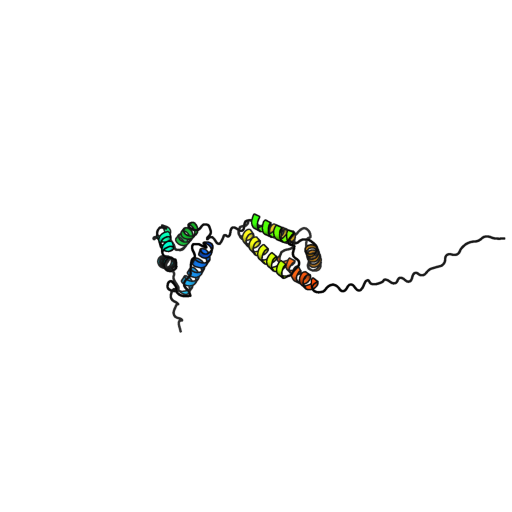 CA . GLU A 1 166 ? -10.273 8.936 33.130 1.00 80.81 166 GLU A CA 1
ATOM 1362 C C . GLU A 1 166 ? -9.382 8.558 34.323 1.00 80.81 166 GLU A C 1
ATOM 1364 O O . GLU A 1 166 ? -8.661 9.396 34.853 1.00 80.81 166 GLU A O 1
ATOM 1369 N N . ILE A 1 167 ? -9.342 7.272 34.693 1.00 80.50 167 ILE A N 1
ATOM 1370 C CA . ILE A 1 167 ? -8.462 6.786 35.771 1.00 80.50 167 ILE A CA 1
ATOM 1371 C C . ILE A 1 167 ? -6.979 6.883 35.381 1.00 80.50 167 ILE A C 1
ATOM 1373 O O . ILE A 1 167 ? -6.130 7.178 36.220 1.00 80.50 167 ILE A O 1
ATOM 1377 N N . LYS A 1 168 ? -6.636 6.578 34.123 1.00 79.62 168 LYS A N 1
ATOM 1378 C CA . LYS A 1 168 ? -5.238 6.562 33.660 1.00 79.62 168 LYS A CA 1
ATOM 1379 C C . LYS A 1 168 ? -4.689 7.947 33.322 1.00 79.62 168 LYS A C 1
ATOM 1381 O O . LYS A 1 168 ? -3.473 8.116 33.321 1.00 79.62 168 LYS A O 1
ATOM 1386 N N . GLN A 1 169 ? -5.555 8.889 32.971 1.00 78.00 169 GLN A N 1
ATOM 1387 C CA . GLN A 1 169 ? -5.203 10.231 32.517 1.00 78.00 169 GLN A CA 1
ATOM 1388 C C . GLN A 1 169 ? -6.130 11.259 33.190 1.00 78.00 169 GLN A C 1
ATOM 1390 O O . GLN A 1 169 ? -6.995 11.827 32.523 1.00 78.00 169 GLN A O 1
ATOM 1395 N N . PRO A 1 170 ? -5.960 11.503 34.504 1.00 73.88 170 PRO A N 1
ATOM 1396 C CA . PRO A 1 170 ? -6.821 12.417 35.256 1.00 73.88 170 PRO A CA 1
ATOM 1397 C C . PRO A 1 170 ? -6.717 13.876 34.780 1.00 73.88 170 PRO A C 1
ATOM 1399 O O . PRO A 1 170 ? -7.706 14.598 34.819 1.00 73.88 170 PRO A O 1
ATOM 1402 N N . ASP A 1 171 ? -5.561 14.290 34.249 1.00 78.94 171 ASP A N 1
ATOM 1403 C CA . ASP A 1 171 ? -5.337 15.652 33.731 1.00 78.94 171 ASP A CA 1
ATOM 1404 C C . ASP A 1 171 ? -5.823 15.847 32.278 1.00 78.94 171 ASP A C 1
ATOM 1406 O O . ASP A 1 171 ? -5.524 16.856 31.631 1.00 78.94 171 ASP A O 1
ATOM 1410 N N . HIS A 1 172 ? -6.530 14.866 31.706 1.00 79.12 172 HIS A N 1
ATOM 1411 C CA . HIS A 1 172 ? -6.973 14.931 30.315 1.00 79.12 172 HIS A CA 1
ATOM 1412 C C . HIS A 1 172 ? -8.141 15.905 30.133 1.00 79.12 172 HIS A C 1
ATOM 1414 O O . HIS A 1 172 ? -9.158 15.838 30.818 1.00 79.12 172 HIS A O 1
ATOM 1420 N N . ASN A 1 173 ? -8.031 16.790 29.142 1.00 75.62 173 ASN A N 1
ATOM 1421 C CA . ASN A 1 173 ? -9.087 17.747 28.831 1.00 75.62 173 ASN A CA 1
ATOM 1422 C C . ASN A 1 17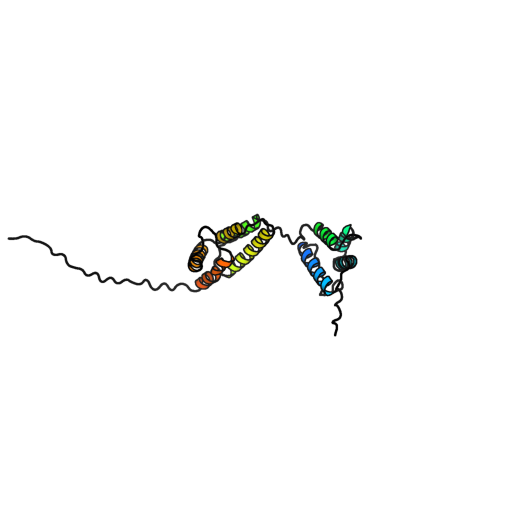3 ? -10.278 17.043 28.158 1.00 75.62 173 ASN A C 1
ATOM 1424 O O . ASN A 1 173 ? -10.164 16.593 27.015 1.00 75.62 173 ASN A O 1
ATOM 1428 N N . SER A 1 174 ? -11.440 17.032 28.820 1.00 72.31 174 SER A N 1
ATOM 1429 C CA . SER A 1 174 ? -12.681 16.402 28.336 1.00 72.31 174 SER A CA 1
ATOM 1430 C C . SER A 1 174 ? -13.175 16.924 26.975 1.00 72.31 174 SER A C 1
ATOM 1432 O O . SER A 1 174 ? -13.947 16.250 26.300 1.00 72.31 174 SER A O 1
ATOM 1434 N N . SER A 1 175 ? -12.723 18.105 26.532 1.00 73.12 175 SER A N 1
ATOM 1435 C CA . SER A 1 175 ? -13.041 18.675 25.211 1.00 73.12 175 SER A CA 1
ATOM 1436 C C . SER A 1 175 ? -12.258 18.013 24.064 1.00 73.12 175 SER A C 1
ATOM 1438 O O . SER A 1 175 ? -12.643 18.088 22.891 1.00 73.12 175 SER A O 1
ATOM 1440 N N . VAL A 1 176 ? -11.147 17.338 24.377 1.00 77.00 176 VAL A N 1
ATOM 1441 C CA . VAL A 1 176 ? -10.272 16.695 23.395 1.00 77.00 176 VAL A CA 1
ATOM 1442 C C . VAL A 1 176 ? -10.542 15.188 23.372 1.00 77.00 176 VAL A C 1
ATOM 1444 O O . VAL A 1 176 ? -10.292 14.507 24.357 1.00 77.00 176 VAL A O 1
ATOM 1447 N N . PRO A 1 177 ? -10.982 14.609 22.243 1.00 80.31 177 PRO A N 1
ATOM 1448 C CA . PRO A 1 177 ? -11.147 13.161 22.140 1.00 80.31 177 PRO A CA 1
ATOM 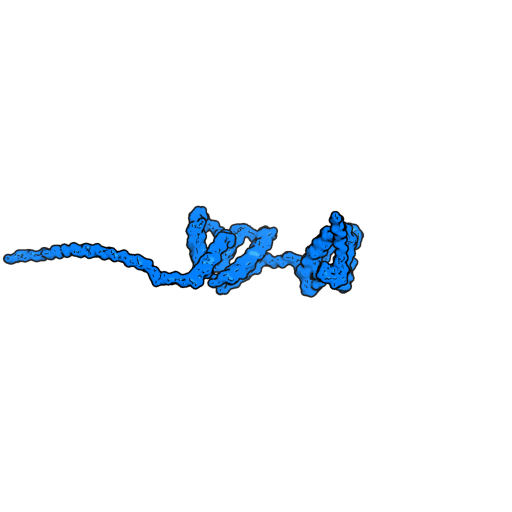1449 C C . PRO A 1 177 ? -9.811 12.423 22.264 1.00 80.31 177 PRO A C 1
ATOM 1451 O O . PRO A 1 177 ? -8.778 12.919 21.793 1.00 80.31 177 PRO A O 1
ATOM 1454 N N . TYR A 1 178 ? -9.851 11.230 22.855 1.00 79.06 178 TYR A N 1
ATOM 1455 C CA . TYR A 1 178 ? -8.685 10.372 23.078 1.00 79.06 178 TYR A CA 1
ATOM 1456 C C . TYR A 1 178 ? -8.036 9.898 21.769 1.00 79.06 178 TYR A C 1
ATOM 1458 O O . TYR A 1 178 ? -8.699 9.758 20.736 1.00 79.06 178 TYR A O 1
ATOM 1466 N N . GLU A 1 179 ? -6.719 9.658 21.780 1.00 77.31 179 GLU A N 1
ATOM 1467 C CA . GLU A 1 179 ? -6.046 9.065 20.622 1.00 77.31 179 GLU A CA 1
ATOM 1468 C C . GLU A 1 179 ? -6.277 7.559 20.556 1.00 77.31 179 GLU A C 1
ATOM 1470 O O . GLU A 1 179 ? -6.325 6.866 21.565 1.00 77.31 179 GLU A O 1
ATOM 1475 N N . MET A 1 180 ? -6.280 7.019 19.336 1.00 76.25 180 MET A N 1
ATOM 1476 C CA . MET A 1 180 ? -6.396 5.579 19.096 1.00 76.25 180 MET A CA 1
ATOM 1477 C C . MET A 1 180 ? -5.337 4.739 19.840 1.00 76.25 180 MET A C 1
ATOM 1479 O O . MET A 1 180 ? -5.578 3.584 20.183 1.00 76.25 180 MET A O 1
ATOM 1483 N N . LYS A 1 181 ? -4.162 5.312 20.133 1.00 73.38 181 LYS A N 1
ATOM 1484 C CA . LYS A 1 181 ? -3.126 4.653 20.942 1.00 73.38 181 LYS A CA 1
ATOM 1485 C C . LYS A 1 181 ? -3.528 4.511 22.416 1.00 73.38 181 LYS A C 1
ATOM 1487 O O . LYS A 1 181 ? -3.176 3.511 23.031 1.00 73.38 181 LYS A O 1
ATOM 1492 N N . ASP A 1 182 ? -4.272 5.476 22.951 1.00 73.06 182 ASP A N 1
ATOM 1493 C CA . ASP A 1 182 ? -4.728 5.490 24.341 1.00 73.06 182 ASP A CA 1
ATOM 1494 C C . ASP A 1 182 ? -5.889 4.496 24.500 1.00 73.06 182 ASP A C 1
ATOM 1496 O O . ASP A 1 182 ? -5.952 3.734 25.467 1.00 73.06 182 ASP A O 1
ATOM 1500 N N . ILE A 1 183 ? -6.719 4.375 23.456 1.00 71.12 183 ILE A N 1
ATOM 1501 C CA . ILE A 1 183 ? -7.804 3.390 23.358 1.00 71.12 183 ILE A CA 1
ATOM 1502 C C . ILE A 1 183 ? -7.281 1.933 23.354 1.00 71.12 183 ILE A C 1
ATOM 1504 O O . ILE A 1 183 ? -8.046 1.005 23.592 1.00 71.12 183 ILE A O 1
ATOM 1508 N N . LYS A 1 184 ? -5.965 1.674 23.247 1.00 67.56 184 LYS A N 1
ATOM 1509 C CA . LYS A 1 184 ? -5.396 0.332 23.526 1.00 67.56 184 LYS A CA 1
ATOM 1510 C C . LYS A 1 184 ? -5.741 -0.197 24.928 1.00 67.56 184 LYS A C 1
ATOM 1512 O O . LYS A 1 184 ? -5.656 -1.401 25.158 1.00 67.56 184 LYS A O 1
ATOM 1517 N N . ALA A 1 185 ? -6.192 0.653 25.855 1.00 66.44 185 ALA A N 1
ATOM 1518 C CA . ALA A 1 185 ? -6.786 0.216 27.119 1.00 66.44 185 ALA A CA 1
ATOM 1519 C C . ALA A 1 185 ? -7.946 -0.797 26.949 1.00 66.44 185 ALA A C 1
ATOM 1521 O O . ALA A 1 185 ? -8.181 -1.590 27.863 1.00 66.44 185 ALA A O 1
ATOM 1522 N N . VAL A 1 186 ? -8.596 -0.835 25.776 1.00 68.62 186 VAL A N 1
ATOM 1523 C CA . VAL A 1 186 ? -9.601 -1.837 25.377 1.00 68.62 186 VAL A CA 1
ATOM 1524 C C . VAL A 1 186 ? -9.128 -3.270 25.586 1.00 68.62 186 VAL A C 1
ATOM 1526 O O . VAL A 1 186 ? -9.924 -4.101 26.015 1.00 68.62 186 VAL A O 1
ATOM 1529 N N . HIS A 1 187 ? -7.844 -3.569 25.357 1.00 69.69 187 HIS A N 1
ATOM 1530 C CA . HIS A 1 187 ? -7.325 -4.929 25.518 1.00 69.69 187 HIS A CA 1
ATOM 1531 C C . HIS A 1 187 ? -7.555 -5.470 26.935 1.00 69.69 187 HIS A C 1
ATOM 1533 O O . HIS A 1 187 ? -7.957 -6.617 27.090 1.00 69.69 187 HIS A O 1
ATOM 1539 N N . HIS A 1 188 ? -7.375 -4.639 27.966 1.00 68.06 188 HIS A N 1
ATOM 1540 C CA . HIS A 1 188 ? -7.604 -5.047 29.355 1.00 68.06 188 HIS A CA 1
ATOM 1541 C C . HIS A 1 188 ? -9.089 -5.192 29.693 1.00 68.06 188 HIS A C 1
ATOM 1543 O O . HIS A 1 188 ? -9.448 -6.026 30.516 1.00 68.06 188 HIS A O 1
ATOM 1549 N N . ILE A 1 189 ? -9.945 -4.385 29.066 1.00 71.19 189 ILE A N 1
ATOM 1550 C CA . ILE A 1 189 ? -11.393 -4.421 29.284 1.00 71.19 189 ILE A CA 1
ATOM 1551 C C . ILE A 1 189 ? -11.972 -5.686 28.644 1.00 71.19 189 ILE A C 1
ATOM 1553 O O . ILE A 1 189 ? -12.649 -6.454 29.316 1.00 71.19 189 ILE A O 1
ATOM 1557 N N . LEU A 1 190 ? -11.644 -5.949 27.377 1.00 69.56 190 LEU A N 1
ATOM 1558 C CA . LEU A 1 190 ? -12.123 -7.128 26.652 1.00 69.56 190 LEU A CA 1
ATOM 1559 C C . LEU A 1 190 ? -11.500 -8.434 27.165 1.00 69.56 190 LEU A C 1
ATOM 1561 O O . LEU A 1 190 ? -12.177 -9.455 27.160 1.00 69.56 190 LEU A O 1
ATOM 1565 N N . ALA A 1 191 ? -10.255 -8.414 27.657 1.00 64.75 191 ALA A N 1
ATOM 1566 C CA . ALA A 1 191 ? -9.668 -9.569 28.345 1.00 64.75 191 ALA A CA 1
ATOM 1567 C C . ALA A 1 191 ? -10.290 -9.800 29.735 1.00 64.75 191 ALA A C 1
ATOM 1569 O O . ALA A 1 191 ? -10.444 -10.942 30.154 1.00 64.75 191 ALA A O 1
ATOM 1570 N N . GLY A 1 192 ? -10.676 -8.728 30.438 1.00 57.41 192 GLY A N 1
ATOM 1571 C CA . GLY A 1 192 ? -11.318 -8.801 31.752 1.00 57.41 192 GLY A CA 1
ATOM 1572 C C . GLY A 1 192 ? -12.759 -9.317 31.717 1.00 57.41 192 GLY A C 1
ATOM 1573 O O . GLY A 1 192 ? -13.183 -9.947 32.675 1.00 57.41 192 GLY A O 1
ATOM 1574 N N . ILE A 1 193 ? -13.490 -9.123 30.610 1.00 54.78 193 ILE A N 1
ATOM 1575 C CA . ILE A 1 193 ? -14.859 -9.650 30.415 1.00 54.78 193 ILE A CA 1
ATOM 1576 C C . ILE A 1 193 ? -14.889 -11.193 30.365 1.00 54.78 193 ILE A C 1
ATOM 1578 O O . ILE A 1 193 ? -15.932 -11.790 30.620 1.00 54.78 193 ILE A O 1
ATOM 1582 N N . GLY A 1 194 ? -13.749 -11.852 30.113 1.00 43.34 194 GLY A N 1
ATOM 1583 C CA . GLY A 1 194 ? -13.611 -13.311 30.216 1.00 43.34 194 GLY A CA 1
ATOM 1584 C C . GLY A 1 194 ? -13.732 -13.863 31.643 1.00 43.34 194 GLY A C 1
ATOM 1585 O O . GLY A 1 194 ? -13.941 -15.061 31.801 1.00 43.34 194 GLY A O 1
ATOM 1586 N N . ASN A 1 195 ? -13.664 -13.004 32.665 1.00 39.41 195 ASN A N 1
ATOM 1587 C CA . ASN A 1 195 ? -14.058 -13.344 34.026 1.00 39.41 195 ASN A CA 1
ATOM 1588 C C . ASN A 1 195 ? -15.301 -12.523 34.385 1.00 39.41 195 ASN A C 1
ATOM 1590 O O . ASN A 1 195 ? -15.193 -11.299 34.516 1.00 39.41 195 ASN A O 1
ATOM 1594 N N . PRO A 1 196 ? -16.480 -13.144 34.574 1.00 37.12 196 PRO A N 1
ATOM 1595 C CA . PRO A 1 196 ? -17.589 -12.416 35.162 1.00 37.12 196 PRO A CA 1
ATOM 1596 C C . PRO A 1 196 ? -17.127 -11.861 36.518 1.00 37.12 196 PRO A C 1
ATOM 1598 O O . PRO A 1 196 ? -16.435 -12.567 37.260 1.00 37.12 196 PRO A O 1
ATOM 1601 N N . PRO A 1 197 ? -17.479 -10.615 36.879 1.00 37.41 197 PRO A N 1
ATOM 1602 C CA . PRO A 1 197 ? -17.377 -10.219 38.267 1.00 37.41 197 PRO A CA 1
ATOM 1603 C C . PRO A 1 197 ? -18.285 -11.173 39.039 1.00 37.41 197 PRO A C 1
ATOM 1605 O O . PRO A 1 197 ? -19.503 -11.150 38.861 1.00 37.41 197 PRO A O 1
ATOM 1608 N N . SER A 1 198 ? -17.697 -12.036 39.867 1.00 36.19 198 SER A N 1
ATOM 1609 C CA . SER A 1 198 ? -18.441 -12.691 40.932 1.00 36.19 198 SER A CA 1
ATOM 1610 C C . SER A 1 198 ? -19.145 -11.580 41.697 1.00 36.19 198 SER A C 1
ATOM 1612 O O . SER A 1 198 ? -18.512 -10.769 42.373 1.00 36.19 198 SER A O 1
ATOM 1614 N N . SER A 1 199 ? -20.458 -11.495 41.524 1.00 47.19 199 SER A N 1
ATOM 1615 C CA . SER A 1 199 ? -21.322 -10.663 42.334 1.00 47.19 199 SER A CA 1
ATOM 1616 C C . SER A 1 199 ? -21.276 -11.210 43.753 1.00 47.19 199 SER A C 1
ATOM 1618 O O . SER A 1 199 ? -22.069 -12.069 44.118 1.00 47.19 199 SER A O 1
ATOM 1620 N N . SER A 1 200 ? -20.321 -10.753 44.549 1.00 45.53 200 SER A N 1
ATOM 1621 C CA . SER A 1 200 ? -20.440 -10.776 45.996 1.00 45.53 200 SER A CA 1
ATOM 1622 C C . SER A 1 200 ? -19.461 -9.773 46.568 1.00 45.53 200 SER A C 1
ATOM 1624 O O . SER A 1 200 ? -18.253 -9.991 46.572 1.00 45.53 200 SER A O 1
ATOM 1626 N N . ASN A 1 201 ? -20.000 -8.631 46.976 1.00 36.88 201 ASN A N 1
ATOM 1627 C CA . ASN A 1 201 ? -19.898 -8.120 48.341 1.00 36.88 201 ASN A CA 1
ATOM 1628 C C . ASN A 1 201 ? -20.411 -6.681 48.314 1.00 36.88 201 ASN A C 1
ATOM 1630 O O . ASN A 1 201 ? -19.651 -5.727 48.161 1.00 36.88 201 ASN A O 1
ATOM 1634 N N . ALA A 1 202 ? -21.729 -6.529 48.453 1.00 34.34 202 ALA A N 1
ATOM 1635 C CA . ALA A 1 202 ? -22.244 -5.306 49.045 1.00 34.34 202 ALA A CA 1
ATOM 1636 C C . ALA A 1 202 ? -21.749 -5.292 50.503 1.00 34.34 202 ALA A C 1
ATOM 1638 O O . ALA A 1 202 ? -21.979 -6.278 51.207 1.00 34.34 202 ALA A O 1
ATOM 1639 N N . PRO A 1 203 ? -21.060 -4.243 50.980 1.00 34.62 203 PRO A N 1
ATOM 1640 C CA . PRO A 1 203 ? -20.841 -4.093 52.403 1.00 34.62 203 PRO A CA 1
ATOM 1641 C C . PRO A 1 203 ? -22.198 -3.746 53.018 1.00 34.62 203 PRO A C 1
ATOM 1643 O O . PRO A 1 203 ? -22.715 -2.641 52.848 1.00 34.62 203 PRO A O 1
ATOM 1646 N N . THR A 1 204 ? -22.810 -4.710 53.698 1.00 33.06 204 THR A N 1
ATOM 1647 C CA . THR A 1 204 ? -23.903 -4.451 54.630 1.00 33.06 204 THR A CA 1
ATOM 1648 C C . THR A 1 204 ? -23.351 -3.553 55.733 1.00 33.06 204 THR A C 1
ATOM 1650 O O . THR A 1 204 ? -22.648 -4.004 56.634 1.00 33.06 204 THR A O 1
ATOM 1653 N N . PHE A 1 205 ? -23.645 -2.257 55.648 1.00 33.88 205 PHE A N 1
ATOM 1654 C CA . PHE A 1 205 ? -23.532 -1.360 56.789 1.00 33.88 205 PHE A CA 1
ATOM 1655 C C . PHE A 1 205 ? -24.622 -1.746 57.791 1.00 33.88 205 PHE A C 1
ATOM 1657 O O . PHE A 1 205 ? -25.770 -1.314 57.695 1.00 33.88 205 PHE A O 1
ATOM 1664 N N . SER A 1 206 ? -24.264 -2.608 58.736 1.00 32.97 206 SER A N 1
ATOM 1665 C CA . SER A 1 206 ? -25.062 -2.881 59.926 1.00 32.97 206 SER A CA 1
ATOM 1666 C C . SER A 1 206 ? -25.013 -1.648 60.829 1.00 32.97 206 SER A C 1
ATOM 1668 O O . SER A 1 206 ? -24.083 -1.489 61.615 1.00 32.97 206 SER A O 1
ATOM 1670 N N . ASN A 1 207 ? -25.995 -0.756 60.708 1.00 37.94 207 ASN A N 1
ATOM 1671 C CA . ASN A 1 207 ? -26.230 0.279 61.711 1.00 37.94 207 ASN A CA 1
ATOM 1672 C C . ASN A 1 207 ? -26.909 -0.360 62.935 1.00 37.94 207 ASN A C 1
ATOM 1674 O O . ASN A 1 207 ? -28.005 -0.905 62.785 1.00 37.94 207 ASN A O 1
ATOM 1678 N N . PRO A 1 208 ? -26.346 -0.268 64.152 1.00 36.81 208 PRO A N 1
ATOM 1679 C CA . PRO A 1 208 ? -27.123 -0.491 65.357 1.00 36.81 208 PRO A CA 1
ATOM 1680 C C . PRO A 1 208 ? -27.976 0.759 65.600 1.00 36.81 208 PRO A C 1
ATOM 1682 O O . PRO A 1 208 ? -27.496 1.781 66.087 1.00 36.81 208 PRO A O 1
ATOM 1685 N N . SER A 1 209 ? -29.253 0.705 65.224 1.00 36.44 209 SER A N 1
ATOM 1686 C CA . SER A 1 209 ? -30.224 1.710 65.651 1.00 36.44 209 SER A CA 1
ATOM 1687 C C . SER A 1 209 ? -30.494 1.537 67.145 1.00 36.44 209 SER A C 1
ATOM 1689 O O . SER A 1 209 ? -31.254 0.665 67.559 1.00 36.44 209 SER A O 1
ATOM 1691 N N . THR A 1 210 ? -29.870 2.389 67.956 1.00 38.53 210 THR A N 1
ATOM 1692 C CA . THR A 1 210 ? -30.262 2.654 69.341 1.00 38.53 210 THR A CA 1
ATOM 1693 C C . THR A 1 210 ? -31.695 3.188 69.343 1.00 38.53 210 THR A C 1
ATOM 1695 O O . THR A 1 210 ? -31.935 4.350 69.018 1.00 38.53 210 THR A O 1
ATOM 1698 N N . SER A 1 211 ? -32.668 2.333 69.662 1.00 34.97 211 SER A N 1
ATOM 1699 C CA . SER A 1 211 ? -34.054 2.749 69.880 1.00 34.97 211 SER A CA 1
ATOM 1700 C C . SER A 1 211 ? -34.179 3.294 71.301 1.00 34.97 211 SER A C 1
ATOM 1702 O O . SER A 1 211 ? -34.244 2.547 72.275 1.00 34.97 211 SER A O 1
ATOM 1704 N N . ILE A 1 212 ? -34.147 4.619 71.414 1.00 41.16 212 ILE A N 1
ATOM 1705 C CA . ILE A 1 212 ? -34.573 5.346 72.609 1.00 41.16 212 ILE A CA 1
ATOM 1706 C C . ILE A 1 212 ? -36.105 5.368 72.577 1.00 41.16 212 ILE A C 1
ATOM 1708 O O . ILE A 1 212 ? -36.702 5.898 71.640 1.00 41.16 212 ILE A O 1
ATOM 1712 N N . ALA A 1 213 ? -36.732 4.758 73.581 1.00 44.56 213 ALA A N 1
ATOM 1713 C CA . ALA A 1 213 ? -38.179 4.764 73.764 1.00 44.56 213 ALA A CA 1
ATOM 1714 C C . ALA A 1 213 ? -38.689 6.190 74.068 1.00 44.56 213 ALA A C 1
ATOM 1716 O O . ALA A 1 213 ? -38.092 6.870 74.907 1.00 44.56 213 ALA A O 1
ATOM 1717 N N . PRO A 1 214 ? -39.795 6.656 73.458 1.00 39.44 214 PRO A N 1
ATOM 1718 C CA . PRO A 1 214 ? -40.432 7.898 73.863 1.00 39.44 214 PRO A CA 1
ATOM 1719 C C . PRO A 1 214 ? -41.421 7.651 75.010 1.00 39.44 214 PRO A C 1
ATOM 1721 O O . PRO A 1 214 ? -42.275 6.766 74.948 1.00 39.44 214 PRO A O 1
ATOM 1724 N N . ALA A 1 215 ? -41.295 8.466 76.057 1.00 37.28 215 ALA A N 1
ATOM 1725 C CA . ALA A 1 215 ? -42.227 8.554 77.172 1.00 37.28 215 ALA A CA 1
ATOM 1726 C C . ALA A 1 215 ? -43.602 9.062 76.702 1.00 37.28 215 ALA A C 1
ATOM 1728 O O . ALA A 1 215 ? -43.694 10.072 76.002 1.00 37.28 215 ALA A O 1
ATOM 1729 N N . ALA A 1 216 ? -44.667 8.373 77.114 1.00 49.59 216 ALA A N 1
ATOM 1730 C CA . ALA A 1 216 ? -46.049 8.803 76.928 1.00 49.59 216 ALA A CA 1
ATOM 1731 C C . ALA A 1 216 ? -46.537 9.591 78.163 1.00 49.59 216 ALA A C 1
ATOM 1733 O O . ALA A 1 216 ? -46.262 9.167 79.288 1.00 49.59 216 ALA A O 1
ATOM 1734 N N . PRO A 1 217 ? -47.284 10.697 77.994 1.00 45.06 217 PRO A N 1
ATOM 1735 C CA . PRO A 1 217 ? -47.933 11.399 79.096 1.00 45.06 217 PRO A CA 1
ATOM 1736 C C . PRO A 1 217 ? -49.375 10.903 79.283 1.00 45.06 217 PRO A C 1
ATOM 1738 O O . PRO A 1 217 ? -50.141 10.880 78.320 1.00 45.06 217 PRO A O 1
ATOM 1741 N N . GLN A 1 218 ? -49.782 10.572 80.514 1.00 39.88 218 GLN A N 1
ATOM 1742 C CA . GLN A 1 218 ? -51.201 10.518 80.891 1.00 39.88 218 GLN A CA 1
ATOM 1743 C C . GLN A 1 218 ? -51.441 11.143 82.272 1.00 39.88 218 GLN A C 1
ATOM 1745 O O . GLN A 1 218 ? -50.641 11.004 83.193 1.00 39.88 218 GLN A O 1
ATOM 1750 N N . ALA A 1 219 ? -52.529 11.912 82.316 1.00 44.88 219 ALA A N 1
ATOM 1751 C CA . ALA A 1 219 ? -52.952 12.888 83.314 1.00 44.88 219 ALA A CA 1
ATOM 1752 C C . ALA A 1 219 ? -53.775 12.240 84.465 1.00 44.88 219 ALA A C 1
ATOM 1754 O O . ALA A 1 219 ? -54.000 11.031 84.432 1.00 44.88 219 ALA A O 1
ATOM 1755 N N . PRO A 1 220 ? -54.197 13.008 85.491 1.00 49.34 220 PRO A N 1
ATOM 1756 C CA . PRO A 1 220 ? -54.462 12.505 86.837 1.00 49.34 220 PRO A CA 1
ATOM 1757 C C . PRO A 1 220 ? -55.908 12.045 87.062 1.00 49.34 220 PRO A C 1
ATOM 1759 O O . PRO A 1 220 ? -56.838 12.467 86.372 1.00 49.34 220 PRO A O 1
ATOM 1762 N N . SER A 1 221 ? -56.102 11.245 88.109 1.00 46.41 221 SER A N 1
ATOM 1763 C CA . SER A 1 221 ? -57.345 11.123 88.881 1.00 46.41 221 SER A CA 1
ATOM 1764 C C . SER A 1 221 ? -56.990 10.836 90.333 1.00 46.41 221 SER A C 1
ATOM 1766 O O . SER A 1 221 ? -56.031 10.059 90.541 1.00 46.41 221 SER A O 1
#

Sequence (221 aa):
MANPTPNMPMRGERNAPIFDPDVPRTLSRYFDDLIELFTRCAVVNDKEKKRYVMIDVLIDVADQWNYLREKAAPGTFEDFRKAVFTLYPGASTDRQFKYSDLLAVIQEWQQKGISSLTQWGEYYQAFTLWASFLKGKNILSKLKQRRLSMQSITGLLKQAIERRLEIKQPDHNSSVPYEMKDIKAVHHILAGIGNPPSSSNAPTFSNPSTSIAPAAPQAPS

Organism: NCBI:txid98765

Nearest PDB structures (foldseek):
  6tn7-assembly1_B  TM=5.993E-01  e=9.756E+00  Homo sapiens
  7tdz-assembly1_P  TM=1.650E-01  e=1.896E+00  Xenopus laevis

Solvent-accessible surface area (backbone atoms only — not comparable to full-atom values): 13366 Å² total; per-residue (Å²): 133,84,75,76,75,51,75,80,65,53,69,85,39,96,80,36,53,64,57,48,83,94,46,34,54,39,46,46,56,27,52,51,52,47,51,52,48,28,61,64,42,68,60,77,52,43,72,56,54,50,50,51,61,46,55,44,36,55,69,73,59,33,56,61,53,65,72,39,72,36,67,40,86,91,47,47,46,67,53,28,50,53,54,56,46,64,77,30,84,63,15,48,85,69,67,76,69,44,74,66,54,51,49,49,53,35,52,51,39,46,72,72,52,69,86,44,62,65,51,45,49,54,48,50,53,51,54,50,55,49,51,51,53,29,34,76,70,70,76,42,51,74,69,56,50,18,45,54,61,54,65,26,47,56,69,69,56,37,55,53,44,50,57,54,44,47,73,76,40,74,89,58,59,90,91,56,65,64,47,72,77,66,55,56,58,44,58,60,54,51,60,47,64,77,50,73,78,76,90,74,77,80,82,79,80,83,74,84,79,81,80,78,83,82,88,84,90,82,83,91,133

Foldseek 3Di:
DDDPQDAQDFAPPPLQQEDDPVQLQSLVVSVVSLVVSCVSNVPDDQLVSLVSVLRHYDPVLSVVLVPDPLNDPPHGNVRSSVVSVVVPVNRPPCPVLDPVVLVVLLVVLLVVADQAPVSVVVSLVVLCVSQVVCVVVVNDDPQNSLVSLLSSHDDPLSVVLVVVLCVVCVVDDPVGRDDSVSSVVSVVVRVVVVDDPPPDDDPPPPDPPPDDDDDDDDDDD